Protein AF-X1NAL4-F1 (afdb_monomer_lite)

Sequence (222 aa):
GEKLRENTPELESLLAQVGAAGGMMGFGGGGSHKSSLTVKLVDLSQRERSTREIVDSLRGKLKVGEATVRFGGGDPGEQMLFGGSPIALDIKGYDLTQGKRLAQEVFDSIGKVKGVVEPRMSLEEGQPELQVRIDRDKASSLGLNFSQIAQTIRTANAGTVASWFREGGDEYNILVRLQAEDRESPADLGKIFIASPLGRQISLDSVARIEEGLGPAQIERP

pLDDT: mean 79.81, std 13.56, range [38.88, 94.38]

Radius of gyration: 24.6 Å; chains: 1; bounding box: 53×40×66 Å

InterPro domains:
  IPR001036 Acriflavin resistance protein [PF00873] (5-221)
  IPR001036 Acriflavin resistance protein [PTHR32063] (6-221)
  IPR027463 Multidrug efflux transporter AcrB TolC docking domain, DN/DC subdomains [G3DSA:3.30.2090.10] (130-218)
  IPR027463 Multidrug efflux transporter AcrB TolC docking domain, DN/DC subdomains [SSF82714] (128-214)

Secondary structure (DSSP, 8-state):
-HHHHHH-TTEEEEEEEES----TTS-----TT-EEEEEEEPPGGG-SS-HHHHHHHHTTT--BTTB------S-HHHHHHH-S-SS------S-HHHHHHHHHHHHHHHTTSTT--S---S-PPPEEEEEEEE-HHHHHHTT--HHHHHHHHHHHHT-EEEEEEEETTEEEEEEE---STTSSSHHHHHT-EEE-TTS-EEEGGGTEEEEEEEE-S-----

Foldseek 3Di:
DVLLVVLAVQFPDKDKAAAQDPPPPPPRPGHNHDMDMDTDGPDPVVDDDDPVRSVVSCVPSDDDDPDDDDDDDDDPVCCVVVVDDPDDDDQDDPDVVVSVVVLVVVQVVQVPDPPDDDDDDPFDWFDKDKDKAFQQVQCVVQQHDPVQLVVLLCCAAVWDQPDWDDDPNDIHTDTHYHDCVLHVDLVSQQQRWGQHPVRDTDGSVSGIDIDIDGHGPDDDDD

Organism: NCBI:txid412755

Structure (mmCIF, N/CA/C/O backbone):
data_AF-X1NAL4-F1
#
_entry.id   AF-X1NAL4-F1
#
loop_
_atom_site.group_PDB
_atom_site.id
_atom_site.type_symbol
_atom_site.label_atom_id
_atom_site.label_alt_id
_atom_site.label_comp_id
_atom_site.label_asym_id
_atom_site.label_entity_id
_atom_site.label_seq_id
_atom_site.pdbx_PDB_ins_code
_atom_site.Cartn_x
_atom_site.Cartn_y
_atom_site.Cartn_z
_atom_site.occupancy
_atom_site.B_iso_or_equiv
_atom_site.auth_seq_id
_atom_site.auth_comp_id
_atom_site.auth_asym_id
_atom_site.auth_atom_id
_atom_site.pdbx_PDB_model_num
ATOM 1 N N . GLY A 1 1 ? 20.283 -0.905 -11.104 1.00 60.00 1 GLY A N 1
ATOM 2 C CA . GLY A 1 1 ? 21.306 0.117 -11.399 1.00 60.00 1 GLY A CA 1
ATOM 3 C C . GLY A 1 1 ? 22.467 -0.472 -12.173 1.00 60.00 1 GLY A C 1
ATOM 4 O O . GLY A 1 1 ? 22.702 -0.060 -13.297 1.00 60.00 1 GLY A O 1
ATOM 5 N N . GLU A 1 2 ? 23.148 -1.458 -11.597 1.00 67.19 2 GLU A N 1
ATOM 6 C CA . GLU A 1 2 ? 24.362 -2.083 -12.148 1.00 67.19 2 GLU A CA 1
ATOM 7 C C . GLU A 1 2 ? 24.168 -2.696 -13.547 1.00 67.19 2 GLU A C 1
ATOM 9 O O . GLU A 1 2 ? 24.751 -2.203 -14.507 1.00 67.19 2 GLU A O 1
ATOM 14 N N . LYS A 1 3 ? 23.206 -3.616 -13.717 1.00 74.56 3 LYS A N 1
ATOM 15 C CA . LYS A 1 3 ? 22.874 -4.220 -15.027 1.00 74.56 3 LYS A CA 1
ATOM 16 C C . LYS A 1 3 ? 22.523 -3.215 -16.136 1.00 74.56 3 LYS A C 1
ATOM 18 O O . LYS A 1 3 ? 22.721 -3.503 -17.312 1.00 74.56 3 LYS A O 1
ATOM 23 N N . LEU A 1 4 ? 21.970 -2.051 -15.780 1.00 79.12 4 LEU A N 1
ATOM 24 C CA . LEU A 1 4 ? 21.647 -0.990 -16.745 1.00 79.12 4 LEU A CA 1
ATOM 25 C C . LEU A 1 4 ? 22.917 -0.299 -17.248 1.00 79.12 4 LEU A C 1
ATOM 27 O O . LEU A 1 4 ? 23.041 -0.075 -18.448 1.00 79.12 4 LEU A O 1
ATOM 31 N N . ARG A 1 5 ? 23.856 -0.009 -16.339 1.00 79.81 5 ARG A N 1
ATOM 32 C CA . ARG A 1 5 ? 25.151 0.603 -16.664 1.00 79.81 5 ARG A CA 1
ATOM 33 C C . ARG A 1 5 ? 26.030 -0.341 -17.482 1.00 79.81 5 ARG A C 1
ATOM 35 O O . ARG A 1 5 ? 26.634 0.093 -18.449 1.00 79.81 5 ARG A O 1
ATOM 42 N N . GLU A 1 6 ? 26.028 -1.631 -17.157 1.00 80.38 6 GLU A N 1
ATOM 43 C CA . GLU A 1 6 ? 26.780 -2.650 -17.906 1.00 80.38 6 GLU A CA 1
ATOM 44 C C . GLU A 1 6 ? 26.316 -2.797 -19.361 1.00 80.38 6 GLU A C 1
ATOM 46 O O . GLU A 1 6 ? 27.123 -3.034 -20.253 1.00 80.38 6 GLU A O 1
ATOM 51 N N . ASN A 1 7 ? 25.012 -2.658 -19.618 1.00 80.38 7 ASN A N 1
ATOM 52 C CA . ASN A 1 7 ? 24.439 -2.852 -20.954 1.00 80.38 7 ASN A CA 1
ATOM 53 C C . ASN A 1 7 ? 24.259 -1.540 -21.746 1.00 80.38 7 ASN A C 1
ATOM 55 O O . ASN A 1 7 ? 23.901 -1.587 -22.926 1.00 80.38 7 ASN A O 1
ATOM 59 N N . THR A 1 8 ? 24.519 -0.388 -21.118 1.00 84.69 8 THR A N 1
ATOM 60 C CA . THR A 1 8 ? 24.295 0.949 -21.696 1.00 84.69 8 THR A CA 1
ATOM 61 C C . THR A 1 8 ? 25.495 1.867 -21.426 1.00 84.69 8 THR A C 1
ATOM 63 O O . THR A 1 8 ? 25.439 2.691 -20.512 1.00 84.69 8 THR A O 1
ATOM 66 N N . PRO A 1 9 ? 26.592 1.747 -22.194 1.00 85.00 9 PRO A N 1
ATOM 67 C CA . PRO A 1 9 ? 27.730 2.666 -22.110 1.00 85.00 9 PRO A CA 1
ATOM 68 C C . PRO A 1 9 ? 27.367 4.135 -22.401 1.00 85.00 9 PRO A C 1
ATOM 70 O O . PRO A 1 9 ? 28.050 5.032 -21.926 1.00 85.00 9 PRO A O 1
ATOM 73 N N . GLU A 1 10 ? 26.279 4.396 -23.128 1.00 88.69 10 GLU A N 1
ATOM 74 C CA . GLU A 1 10 ? 25.765 5.732 -23.471 1.00 88.69 10 GLU A CA 1
ATOM 75 C C . GLU A 1 10 ? 24.972 6.397 -22.332 1.00 88.69 10 GLU A C 1
ATOM 77 O O . GLU A 1 10 ? 24.348 7.438 -22.541 1.00 88.69 10 GLU A O 1
ATOM 82 N N . LEU A 1 11 ? 24.922 5.784 -21.148 1.00 88.25 11 LEU A N 1
ATOM 83 C CA . LEU A 1 11 ? 24.179 6.295 -20.000 1.00 88.25 11 LEU A CA 1
ATOM 84 C C . LEU A 1 11 ? 24.889 7.516 -19.399 1.00 88.25 11 LEU A C 1
ATOM 86 O O . LEU A 1 11 ? 25.992 7.406 -18.873 1.00 88.25 11 LEU A O 1
ATOM 90 N N . GLU A 1 12 ? 24.218 8.668 -19.419 1.00 88.75 12 GLU A N 1
ATOM 91 C CA . GLU A 1 12 ? 24.689 9.911 -18.797 1.00 88.75 12 GLU A CA 1
ATOM 92 C C . GLU A 1 12 ? 24.252 9.977 -17.329 1.00 88.75 12 GLU A C 1
ATOM 94 O O . GLU A 1 12 ? 25.058 10.207 -16.427 1.00 88.75 12 GLU A O 1
ATOM 99 N N . SER A 1 13 ? 22.964 9.743 -17.065 1.00 87.19 13 SER A N 1
ATOM 100 C CA . SER A 1 13 ? 22.426 9.760 -15.707 1.00 87.19 13 SER A CA 1
ATOM 101 C C . SER A 1 13 ? 21.248 8.806 -15.532 1.00 87.19 13 SER A C 1
ATOM 103 O O . SER A 1 13 ? 20.585 8.391 -16.485 1.00 87.19 13 SER A O 1
ATOM 105 N N . LEU A 1 14 ? 21.019 8.416 -14.278 1.00 85.62 14 LEU A N 1
ATOM 106 C CA . LEU A 1 14 ? 19.953 7.508 -13.878 1.00 85.62 14 LEU A CA 1
ATOM 107 C C . LEU A 1 14 ? 19.232 8.099 -12.671 1.00 85.62 14 LEU A C 1
ATOM 109 O O . LEU A 1 14 ? 19.849 8.292 -11.624 1.00 85.62 14 LEU A O 1
ATOM 113 N N . LEU A 1 15 ? 17.928 8.316 -12.807 1.00 81.56 15 LEU A N 1
ATOM 114 C CA . LEU A 1 15 ? 17.039 8.651 -11.700 1.00 81.56 15 LEU A CA 1
ATOM 115 C C . LEU A 1 15 ? 16.115 7.463 -11.454 1.00 81.56 15 LEU A C 1
ATOM 117 O O . LEU A 1 15 ? 15.503 6.948 -12.386 1.00 81.56 15 LEU A O 1
ATOM 121 N N . ALA A 1 16 ? 16.037 7.011 -10.207 1.00 80.81 16 ALA A N 1
ATOM 122 C CA . ALA A 1 16 ? 15.150 5.932 -9.799 1.00 80.81 16 ALA A CA 1
ATOM 123 C C . ALA A 1 16 ? 14.185 6.454 -8.740 1.00 80.81 16 ALA A C 1
ATOM 125 O O . ALA A 1 16 ? 14.603 7.061 -7.756 1.00 80.81 16 ALA A O 1
ATOM 126 N N . GLN A 1 17 ? 12.904 6.189 -8.945 1.00 77.06 17 GLN A N 1
ATOM 127 C CA . GLN A 1 17 ? 11.831 6.549 -8.039 1.00 77.06 17 GLN A CA 1
ATOM 128 C C . GLN A 1 17 ? 11.029 5.282 -7.747 1.00 77.06 17 GLN A C 1
ATOM 130 O O . GLN A 1 17 ? 10.543 4.613 -8.657 1.00 77.06 17 GLN A O 1
ATOM 135 N N . VAL A 1 18 ? 10.938 4.926 -6.469 1.00 78.25 18 VAL A N 1
ATOM 136 C CA . VAL A 1 18 ? 10.234 3.732 -5.988 1.00 78.25 18 VAL A CA 1
ATOM 137 C C . VAL A 1 18 ? 8.998 4.186 -5.224 1.00 78.25 18 VAL A C 1
ATOM 139 O O . VAL A 1 18 ? 9.104 5.013 -4.319 1.00 78.25 18 VAL A O 1
ATOM 142 N N . GLY A 1 19 ? 7.839 3.647 -5.592 1.00 68.38 19 GLY A N 1
ATOM 143 C CA . GLY A 1 19 ? 6.545 4.028 -5.042 1.00 68.38 19 GLY A CA 1
ATOM 144 C C . GLY A 1 19 ? 6.028 5.377 -5.550 1.00 68.38 19 GLY A C 1
ATOM 145 O O . GLY A 1 19 ? 6.651 6.064 -6.366 1.00 68.38 19 GLY A O 1
ATOM 146 N N . ALA A 1 20 ? 4.858 5.772 -5.048 1.00 60.34 20 ALA A N 1
ATOM 147 C CA . ALA A 1 20 ? 4.339 7.117 -5.254 1.00 60.34 20 ALA A CA 1
ATOM 148 C C . ALA A 1 20 ? 5.255 8.108 -4.525 1.00 60.34 20 ALA A C 1
ATOM 150 O O . ALA A 1 20 ? 5.213 8.215 -3.299 1.00 60.34 20 ALA A O 1
ATOM 151 N N . ALA A 1 21 ? 6.070 8.862 -5.265 1.00 49.19 21 ALA A N 1
ATOM 152 C CA . ALA A 1 21 ? 6.575 10.098 -4.684 1.00 49.19 21 ALA A CA 1
ATOM 153 C C . ALA A 1 21 ? 5.397 11.066 -4.641 1.00 49.19 21 ALA A C 1
ATOM 155 O O . ALA A 1 21 ? 4.687 11.222 -5.640 1.00 49.19 21 ALA A O 1
ATOM 156 N N . GLY A 1 22 ? 5.195 11.708 -3.492 1.00 46.59 22 GLY A N 1
ATOM 157 C CA . GLY A 1 22 ? 4.314 12.860 -3.370 1.00 46.59 22 GLY A CA 1
ATOM 158 C C . GLY A 1 22 ? 4.844 13.989 -4.248 1.00 46.59 22 GLY A C 1
ATOM 159 O O . GLY A 1 22 ? 5.581 14.852 -3.787 1.00 46.59 22 GLY A O 1
ATOM 160 N N . GLY A 1 23 ? 4.534 13.942 -5.541 1.00 42.19 23 GLY A N 1
ATOM 161 C CA . GLY A 1 23 ? 4.848 15.011 -6.470 1.00 42.19 23 GLY A CA 1
ATOM 162 C C . GLY A 1 23 ? 4.021 16.239 -6.111 1.00 42.19 23 GLY A C 1
ATOM 163 O O . GLY A 1 23 ? 2.821 16.125 -5.865 1.00 42.19 23 GLY A O 1
ATOM 164 N N . MET A 1 24 ? 4.653 17.411 -6.148 1.00 38.88 24 MET A N 1
ATOM 165 C CA . MET A 1 24 ? 4.099 18.727 -5.786 1.00 38.88 24 MET A CA 1
ATOM 166 C C . MET A 1 24 ? 2.842 19.155 -6.583 1.00 38.88 24 MET A C 1
ATOM 168 O O . MET A 1 24 ? 2.324 20.243 -6.374 1.00 38.88 24 MET A O 1
ATOM 172 N N . MET A 1 25 ? 2.338 18.308 -7.488 1.00 41.56 25 MET A N 1
ATOM 173 C CA . MET A 1 25 ? 1.193 18.553 -8.375 1.00 41.56 25 MET A CA 1
ATOM 174 C C . MET A 1 25 ? 0.254 17.336 -8.520 1.00 41.56 25 MET A C 1
ATOM 176 O O . MET A 1 25 ? -0.535 17.286 -9.455 1.00 41.56 25 MET A O 1
ATOM 180 N N . GLY A 1 26 ? 0.338 16.311 -7.661 1.00 44.34 26 GLY A N 1
ATOM 181 C CA . GLY A 1 26 ? -0.619 15.186 -7.687 1.00 44.34 26 GLY A CA 1
ATOM 182 C C . GLY A 1 26 ? -0.537 14.246 -8.905 1.00 44.34 26 GLY A C 1
ATOM 183 O O . GLY A 1 26 ? -1.259 13.257 -8.953 1.00 44.34 26 GLY A O 1
ATOM 184 N N . PHE A 1 27 ? 0.384 14.477 -9.848 1.00 45.12 27 PHE A N 1
ATOM 185 C CA . PHE A 1 27 ? 0.630 13.618 -11.022 1.00 45.12 27 PHE A CA 1
ATOM 186 C C . PHE A 1 27 ? 1.386 12.308 -10.706 1.00 45.12 27 PHE A C 1
ATOM 188 O O . PHE A 1 27 ? 1.819 11.593 -11.606 1.00 45.12 27 PHE A O 1
ATOM 195 N N . GLY A 1 28 ? 1.544 11.960 -9.427 1.00 45.81 28 GLY A N 1
ATOM 196 C CA . GLY A 1 28 ? 2.164 10.713 -8.974 1.00 45.81 28 GLY A CA 1
ATOM 197 C C . GLY A 1 28 ? 1.175 9.549 -8.967 1.00 45.81 28 GLY A C 1
ATOM 198 O O . GLY A 1 28 ? 0.865 9.013 -7.908 1.00 45.81 28 GLY A O 1
ATOM 199 N N . GLY A 1 29 ? 0.660 9.161 -10.134 1.00 47.62 29 GLY A N 1
ATOM 200 C CA . GLY A 1 29 ? -0.173 7.967 -10.297 1.00 47.62 29 GLY A CA 1
ATOM 201 C C . GLY A 1 29 ? 0.663 6.688 -10.225 1.00 47.62 29 GLY A C 1
ATOM 202 O O . GLY A 1 29 ? 0.908 6.043 -11.241 1.00 47.62 29 GLY A O 1
ATOM 203 N N . GLY A 1 30 ? 1.142 6.324 -9.037 1.00 58.06 30 GLY A N 1
ATOM 204 C CA . GLY A 1 30 ? 1.914 5.101 -8.822 1.00 58.06 30 GLY A CA 1
ATOM 205 C C . GLY A 1 30 ? 1.563 4.448 -7.493 1.00 58.06 30 GLY A C 1
ATOM 206 O O . GLY A 1 30 ? 1.585 5.103 -6.461 1.00 58.06 30 GLY A O 1
ATOM 207 N N . GLY A 1 31 ? 1.240 3.153 -7.495 1.00 61.25 31 GLY A N 1
ATOM 208 C CA . GLY A 1 31 ? 1.157 2.380 -6.252 1.00 61.25 31 GLY A CA 1
ATOM 209 C C . GLY A 1 31 ? 2.545 2.177 -5.633 1.00 61.25 31 GLY A C 1
ATOM 210 O O . GLY A 1 31 ? 3.556 2.295 -6.325 1.00 61.25 31 GLY A O 1
ATOM 211 N N . SER A 1 32 ? 2.613 1.800 -4.354 1.00 68.19 32 SER A N 1
ATOM 212 C CA . SER A 1 32 ? 3.862 1.399 -3.668 1.00 68.19 32 SER A CA 1
ATOM 213 C C . SER A 1 32 ? 4.612 0.261 -4.376 1.00 68.19 32 SER A C 1
ATOM 215 O O . SER A 1 32 ? 5.816 0.108 -4.205 1.00 68.19 32 SER A O 1
ATOM 217 N N . HIS A 1 33 ? 3.902 -0.505 -5.202 1.00 72.38 33 HIS A N 1
ATOM 218 C CA . HIS A 1 33 ? 4.389 -1.640 -5.991 1.00 72.38 33 HIS A CA 1
ATOM 219 C C . HIS A 1 33 ? 4.982 -1.235 -7.353 1.00 72.38 33 HIS A C 1
ATOM 221 O O . HIS A 1 33 ? 5.410 -2.099 -8.117 1.00 72.38 33 HIS A O 1
ATOM 227 N N . LYS A 1 34 ? 4.964 0.058 -7.704 1.00 75.06 34 LYS A N 1
ATOM 228 C CA . LYS A 1 34 ? 5.479 0.578 -8.977 1.00 75.06 34 LYS A CA 1
ATOM 229 C C . LYS A 1 34 ? 6.749 1.384 -8.744 1.00 75.06 34 LYS A C 1
ATOM 231 O O . LYS A 1 34 ? 6.850 2.138 -7.781 1.00 75.06 34 LYS A O 1
ATOM 236 N N . SER A 1 35 ? 7.680 1.270 -9.682 1.00 75.94 35 SER A N 1
ATOM 237 C CA . SER A 1 35 ? 8.910 2.058 -9.706 1.00 75.94 35 SER A CA 1
ATOM 238 C C . SER A 1 35 ? 9.125 2.614 -11.105 1.00 75.94 35 SER A C 1
ATOM 240 O O . SER A 1 35 ? 8.931 1.897 -12.089 1.00 75.94 35 SER A O 1
ATOM 242 N N . SER A 1 36 ? 9.545 3.870 -11.201 1.00 78.19 36 SER A N 1
ATOM 243 C CA . SER A 1 36 ? 9.964 4.506 -12.448 1.00 78.19 36 SER A CA 1
ATOM 244 C C . SER A 1 36 ? 11.479 4.697 -12.449 1.00 78.19 36 SER A C 1
ATOM 246 O O . SER A 1 36 ? 12.092 5.081 -11.451 1.00 78.19 36 SER A O 1
ATOM 248 N N . LEU A 1 37 ? 12.107 4.382 -13.581 1.00 79.38 37 LEU A N 1
ATOM 249 C CA . LEU A 1 37 ? 13.517 4.659 -13.818 1.00 79.38 37 LEU A CA 1
ATOM 250 C C . LEU A 1 37 ? 13.622 5.558 -15.045 1.00 79.38 37 LEU A C 1
ATOM 252 O O . LEU A 1 37 ? 13.254 5.147 -16.144 1.00 79.38 37 LEU A O 1
ATOM 256 N N . THR A 1 38 ? 14.156 6.758 -14.858 1.00 82.06 38 THR A N 1
ATOM 257 C CA . THR A 1 38 ? 14.468 7.680 -15.948 1.00 82.06 38 THR A CA 1
ATOM 258 C C . THR A 1 38 ? 15.939 7.528 -16.298 1.00 82.06 38 THR A C 1
ATOM 260 O O . THR A 1 38 ? 16.818 7.777 -15.469 1.00 82.06 38 THR A O 1
ATOM 263 N N . VAL A 1 39 ? 16.207 7.099 -17.530 1.00 83.88 39 VAL A N 1
ATOM 264 C CA . VAL A 1 39 ? 17.559 6.933 -18.070 1.00 83.88 39 VAL A CA 1
ATOM 265 C C . VAL A 1 39 ? 17.830 8.080 -19.032 1.00 83.88 39 VAL A C 1
ATOM 267 O O . VAL A 1 39 ? 17.182 8.174 -20.074 1.00 83.88 39 VAL A O 1
ATOM 270 N N . LYS A 1 40 ? 18.793 8.940 -18.697 1.00 85.44 40 LYS A N 1
ATOM 271 C CA . LYS A 1 40 ? 19.295 9.959 -19.617 1.00 85.44 40 LYS A CA 1
ATOM 272 C C . LYS A 1 40 ? 20.474 9.378 -20.387 1.00 85.44 40 LYS A C 1
ATOM 274 O O . LYS A 1 40 ? 21.407 8.844 -19.787 1.00 85.44 40 LYS A O 1
ATOM 279 N N . LEU A 1 41 ? 20.405 9.465 -21.708 1.00 88.31 41 LEU A N 1
ATOM 280 C CA . LEU A 1 41 ? 21.470 9.043 -22.611 1.00 88.31 41 LEU A CA 1
ATOM 281 C C . LEU A 1 41 ? 22.247 10.277 -23.064 1.00 88.31 41 LEU A C 1
ATOM 283 O O . LEU A 1 41 ? 21.662 11.357 -23.149 1.00 88.31 41 LEU A O 1
ATOM 287 N N . VAL A 1 42 ? 23.528 10.099 -23.388 1.00 90.94 42 VAL A N 1
ATOM 288 C CA . VAL A 1 42 ? 24.315 11.147 -24.050 1.00 90.94 42 VAL A CA 1
ATOM 289 C C . VAL A 1 42 ? 23.649 11.575 -25.363 1.00 90.94 42 VAL A C 1
ATOM 291 O O . VAL A 1 42 ? 22.884 10.811 -25.971 1.00 90.94 42 VAL A O 1
ATOM 294 N N . ASP A 1 43 ? 23.949 12.796 -25.808 1.00 87.38 43 ASP A N 1
ATOM 295 C CA . ASP A 1 43 ? 23.401 13.346 -27.047 1.00 87.38 43 ASP A CA 1
ATOM 296 C C . ASP A 1 43 ? 23.589 12.395 -28.230 1.00 87.38 43 ASP A C 1
ATOM 298 O O . ASP A 1 43 ? 24.590 11.687 -28.335 1.00 87.38 43 ASP A O 1
ATOM 302 N N . LEU A 1 44 ? 22.630 12.397 -29.163 1.00 84.38 44 LEU A N 1
ATOM 303 C CA . LEU A 1 44 ? 22.670 11.529 -30.346 1.00 84.38 44 LEU A CA 1
ATOM 304 C C . LEU A 1 44 ? 23.939 11.734 -31.193 1.00 84.38 44 LEU A C 1
ATOM 306 O O . LEU A 1 44 ? 24.379 10.801 -31.846 1.00 84.38 44 LEU A O 1
ATOM 310 N N . SER A 1 45 ? 24.556 12.917 -31.147 1.00 88.56 45 SER A N 1
ATOM 311 C CA . SER A 1 45 ? 25.835 13.198 -31.814 1.00 88.56 45 SER A CA 1
ATOM 312 C C . SER A 1 45 ? 27.048 12.529 -31.154 1.00 88.56 45 SER A C 1
ATOM 314 O O . SER A 1 45 ? 28.096 12.433 -31.783 1.00 88.56 45 SER A O 1
ATOM 316 N N . GLN A 1 46 ? 26.917 12.079 -29.903 1.00 88.94 46 GLN A N 1
ATOM 317 C CA . GLN A 1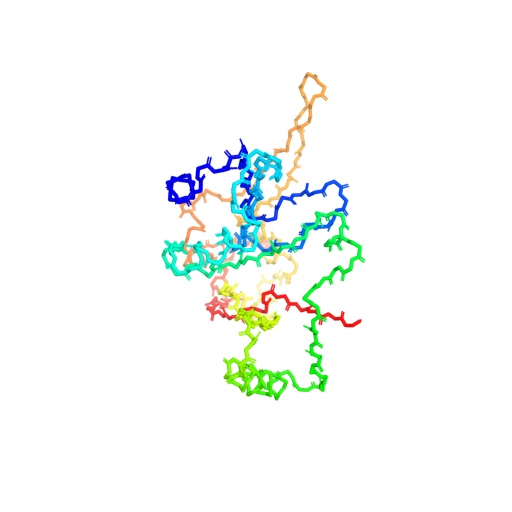 46 ? 27.972 11.461 -29.090 1.00 88.94 46 GLN A CA 1
ATOM 318 C C . GLN A 1 46 ? 27.792 9.940 -28.950 1.00 88.94 46 GLN A C 1
ATOM 320 O O . GLN A 1 46 ? 28.474 9.305 -28.146 1.00 88.94 46 GLN A O 1
ATOM 325 N N . ARG A 1 47 ? 26.861 9.339 -29.702 1.00 88.31 47 ARG A N 1
ATOM 326 C CA . ARG A 1 47 ? 26.595 7.896 -29.684 1.00 88.31 47 ARG A CA 1
ATOM 327 C C . ARG A 1 47 ? 26.275 7.365 -31.072 1.00 88.31 47 ARG A C 1
ATOM 329 O O . ARG A 1 47 ? 25.680 8.054 -31.890 1.00 88.31 47 ARG A O 1
ATOM 336 N N . GLU A 1 48 ? 26.618 6.104 -31.303 1.00 87.94 48 GLU A N 1
ATOM 337 C CA . GLU A 1 48 ? 26.330 5.423 -32.571 1.00 87.94 48 GLU A CA 1
ATOM 338 C C . GLU A 1 48 ? 24.928 4.803 -32.591 1.00 87.94 48 GLU A C 1
ATOM 340 O O . GLU A 1 48 ? 24.282 4.744 -33.633 1.00 87.94 48 GLU A O 1
ATOM 345 N N . ARG A 1 49 ? 24.437 4.358 -31.428 1.00 87.94 49 ARG A N 1
ATOM 346 C CA . ARG A 1 49 ? 23.137 3.694 -31.299 1.00 87.94 49 ARG A CA 1
ATOM 347 C C . ARG A 1 49 ? 22.022 4.701 -31.046 1.00 87.94 49 ARG A C 1
ATOM 349 O O . ARG A 1 49 ? 22.103 5.545 -30.150 1.00 87.94 49 ARG A O 1
ATOM 356 N N . SER A 1 50 ? 20.927 4.552 -31.779 1.00 85.81 50 SER A N 1
ATOM 357 C CA . SER A 1 50 ? 19.687 5.277 -31.524 1.00 85.81 50 SER A CA 1
ATOM 358 C C . SER A 1 50 ? 19.059 4.865 -30.187 1.00 85.81 50 SER A C 1
ATOM 360 O O . SER A 1 50 ? 19.289 3.773 -29.660 1.00 85.81 50 SER A O 1
ATOM 362 N N . THR A 1 51 ? 18.184 5.717 -29.641 1.00 82.88 51 THR A N 1
ATOM 363 C CA . THR A 1 51 ? 17.408 5.382 -28.431 1.00 82.88 51 THR A CA 1
ATOM 364 C C . THR A 1 51 ? 16.630 4.078 -28.604 1.00 82.88 51 THR A C 1
ATOM 366 O O . THR A 1 51 ? 16.550 3.284 -27.672 1.00 82.88 51 THR A O 1
ATOM 369 N N . ARG A 1 52 ? 16.092 3.832 -29.805 1.00 81.06 52 ARG A N 1
ATOM 370 C CA . ARG A 1 52 ? 15.323 2.623 -30.107 1.00 81.06 52 ARG A CA 1
ATOM 371 C C . ARG A 1 52 ? 16.189 1.368 -30.047 1.00 81.06 52 ARG A C 1
ATOM 373 O O . ARG A 1 52 ? 15.797 0.415 -29.388 1.00 81.06 52 ARG A O 1
ATOM 380 N N . GLU A 1 53 ? 17.370 1.387 -30.661 1.00 84.12 53 GLU A N 1
ATOM 381 C CA . GLU A 1 53 ? 18.302 0.250 -30.638 1.00 84.12 53 GLU A CA 1
ATOM 382 C C . GLU A 1 53 ? 18.797 -0.057 -29.224 1.00 84.12 53 GLU A C 1
ATOM 384 O O . GLU A 1 53 ? 18.913 -1.221 -28.844 1.00 84.12 53 GLU A O 1
ATOM 389 N N . ILE A 1 54 ? 19.042 0.978 -28.416 1.00 85.62 54 ILE A N 1
ATOM 390 C CA . ILE A 1 54 ? 19.423 0.808 -27.011 1.00 85.62 54 ILE A CA 1
ATOM 391 C C . ILE A 1 54 ? 18.277 0.159 -26.229 1.00 85.62 54 ILE A C 1
ATOM 393 O O . ILE A 1 54 ? 18.503 -0.855 -25.569 1.00 85.62 54 ILE A O 1
ATOM 397 N N . VAL A 1 55 ? 17.047 0.671 -26.351 1.00 82.75 55 VAL A N 1
ATOM 398 C CA . VAL A 1 55 ? 15.856 0.085 -25.709 1.00 82.75 55 VAL A CA 1
ATOM 399 C C . VAL A 1 55 ? 15.654 -1.368 -26.143 1.00 82.75 55 VAL A C 1
ATOM 401 O O . VAL A 1 55 ? 15.507 -2.244 -25.291 1.00 82.75 55 VAL A O 1
ATOM 404 N N . ASP A 1 56 ? 15.717 -1.648 -27.445 1.00 82.81 56 ASP A N 1
ATOM 405 C CA . ASP A 1 56 ? 15.579 -2.999 -27.993 1.00 82.81 56 ASP A CA 1
ATOM 406 C C . ASP A 1 56 ? 16.680 -3.936 -27.461 1.00 82.81 56 ASP A C 1
ATOM 408 O O . ASP A 1 56 ? 16.399 -5.092 -27.149 1.00 82.81 56 ASP A O 1
ATOM 412 N N . SER A 1 57 ? 17.907 -3.439 -27.261 1.00 83.50 57 SER A N 1
ATOM 413 C CA . SER A 1 57 ? 19.013 -4.223 -26.690 1.00 83.50 57 SER A CA 1
ATOM 414 C C . SER A 1 57 ? 18.864 -4.530 -25.195 1.00 83.50 57 SER A C 1
ATOM 416 O O . SER A 1 57 ? 19.466 -5.492 -24.705 1.00 83.50 57 SER A O 1
ATOM 418 N N . LEU A 1 58 ? 18.086 -3.720 -24.469 1.00 83.38 58 LEU A N 1
ATOM 419 C CA . LEU A 1 58 ? 17.812 -3.883 -23.040 1.00 83.38 58 LEU A CA 1
ATOM 420 C C . LEU A 1 58 ? 16.622 -4.811 -22.776 1.00 83.38 58 LEU A C 1
ATOM 422 O O . LEU A 1 58 ? 16.548 -5.422 -21.699 1.00 83.38 58 LEU A O 1
ATOM 426 N N . ARG A 1 59 ? 15.715 -4.963 -23.750 1.00 79.50 59 ARG A N 1
ATOM 427 C CA . ARG A 1 59 ? 14.596 -5.909 -23.663 1.00 79.50 59 ARG A CA 1
ATOM 428 C C . ARG A 1 59 ? 15.114 -7.324 -23.411 1.00 79.50 59 ARG A C 1
ATOM 430 O O . ARG A 1 59 ? 16.042 -7.805 -24.051 1.00 79.50 59 ARG A O 1
ATOM 437 N N . GLY A 1 60 ? 14.531 -7.994 -22.420 1.00 75.12 60 GLY A N 1
ATOM 438 C CA . GLY A 1 60 ? 14.902 -9.356 -22.022 1.00 75.12 60 GLY A CA 1
ATOM 439 C C . GLY A 1 60 ? 16.192 -9.486 -21.197 1.00 75.12 60 GLY A C 1
ATOM 440 O O . GLY A 1 60 ? 16.357 -10.506 -20.527 1.00 75.12 60 GLY A O 1
ATOM 441 N N . LYS A 1 61 ? 17.068 -8.467 -21.172 1.00 79.81 61 LYS A N 1
ATOM 442 C CA . LYS A 1 61 ? 18.289 -8.450 -20.340 1.00 79.81 61 LYS A CA 1
ATOM 443 C C . LYS A 1 61 ? 18.044 -7.903 -18.935 1.00 79.81 61 LYS A C 1
ATOM 445 O O . LYS A 1 61 ? 18.690 -8.321 -17.973 1.00 79.81 61 LYS A O 1
ATOM 450 N N . LEU A 1 62 ? 17.079 -6.998 -18.797 1.00 76.25 62 LEU A N 1
ATOM 451 C CA . LEU A 1 62 ? 16.658 -6.458 -17.507 1.00 76.25 62 LEU A CA 1
ATOM 452 C C . LEU A 1 62 ? 15.588 -7.358 -16.880 1.00 76.25 62 LEU A C 1
ATOM 454 O O . LEU A 1 62 ? 14.398 -7.079 -16.957 1.00 76.25 62 LEU A O 1
ATOM 458 N N . LYS A 1 63 ? 16.024 -8.458 -16.260 1.00 71.19 63 LYS A N 1
ATOM 459 C CA . LYS A 1 63 ? 15.181 -9.262 -15.362 1.00 71.19 63 LYS A CA 1
ATOM 460 C C . LYS A 1 63 ? 15.471 -8.885 -13.912 1.00 71.19 63 LYS A C 1
ATOM 462 O O . LYS A 1 63 ? 16.623 -8.983 -13.470 1.00 71.19 63 LYS A O 1
ATOM 467 N N . VAL A 1 64 ? 14.434 -8.460 -13.191 1.00 74.19 64 VAL A N 1
ATOM 468 C CA . VAL A 1 64 ? 14.496 -8.062 -11.778 1.00 74.19 64 VAL A CA 1
ATOM 469 C C . VAL A 1 64 ? 13.478 -8.895 -11.000 1.00 74.19 64 VAL A C 1
ATOM 471 O O . VAL A 1 64 ? 12.347 -8.469 -10.807 1.00 74.19 64 VAL A O 1
ATOM 474 N N . GLY A 1 65 ? 13.864 -10.109 -10.596 1.00 77.75 65 GLY A N 1
ATOM 475 C CA . GLY A 1 65 ? 12.945 -11.045 -9.936 1.00 77.75 65 GLY A CA 1
ATOM 476 C C . GLY A 1 65 ? 11.676 -11.274 -10.766 1.00 77.75 65 GLY A C 1
ATOM 477 O O . GLY A 1 65 ? 11.766 -11.542 -11.964 1.00 77.75 65 GLY A O 1
ATOM 478 N N . GLU A 1 66 ? 10.518 -11.110 -10.129 1.00 74.62 66 GLU A N 1
ATOM 479 C CA . GLU A 1 66 ? 9.186 -11.198 -10.748 1.00 74.62 66 GLU A CA 1
ATOM 480 C C . GLU A 1 66 ? 8.694 -9.860 -11.334 1.00 74.62 66 GLU A C 1
ATOM 482 O O . GLU A 1 66 ? 7.607 -9.781 -11.906 1.00 74.62 66 GLU A O 1
ATOM 487 N N . ALA A 1 67 ? 9.481 -8.784 -11.219 1.00 74.56 67 ALA A N 1
ATOM 488 C CA . ALA A 1 67 ? 9.071 -7.473 -11.699 1.00 74.56 67 ALA A CA 1
ATOM 489 C C . ALA A 1 67 ? 9.019 -7.431 -13.232 1.00 74.56 67 ALA A C 1
ATOM 491 O O . ALA A 1 67 ? 9.976 -7.778 -13.933 1.00 74.56 67 ALA A O 1
ATOM 492 N N . THR A 1 68 ? 7.905 -6.923 -13.758 1.00 75.00 68 THR A N 1
ATOM 493 C CA . THR A 1 68 ? 7.762 -6.640 -15.188 1.00 75.00 68 THR A CA 1
ATOM 494 C C . THR A 1 68 ? 8.439 -5.311 -15.510 1.00 75.00 68 THR A C 1
ATOM 496 O O . THR A 1 68 ? 7.963 -4.251 -15.105 1.00 75.00 68 THR A O 1
ATOM 499 N N . VAL A 1 69 ? 9.541 -5.357 -16.258 1.00 77.81 69 VAL A N 1
ATOM 500 C CA . VAL A 1 69 ? 10.217 -4.158 -16.773 1.00 77.81 69 VAL A CA 1
ATOM 501 C C . VAL A 1 69 ? 9.564 -3.747 -18.088 1.00 77.81 69 VAL A C 1
ATOM 503 O O . VAL A 1 69 ? 9.364 -4.587 -18.963 1.00 77.81 69 VAL A O 1
ATOM 506 N N . ARG A 1 70 ? 9.229 -2.462 -18.216 1.00 76.00 70 ARG A N 1
ATOM 507 C CA . ARG A 1 70 ? 8.614 -1.878 -19.414 1.00 76.00 70 ARG A CA 1
ATOM 508 C C . ARG A 1 70 ? 9.411 -0.665 -19.857 1.00 76.00 70 ARG A C 1
ATOM 510 O O . ARG A 1 70 ? 9.926 0.068 -19.010 1.00 76.00 70 ARG A O 1
ATOM 517 N N . PHE A 1 71 ? 9.485 -0.438 -21.162 1.00 77.25 71 PHE A N 1
ATOM 518 C CA . PHE A 1 71 ? 10.242 0.678 -21.721 1.00 77.25 71 PHE A CA 1
ATOM 519 C C . PHE A 1 71 ? 9.298 1.703 -22.349 1.00 77.25 71 PHE A C 1
ATOM 521 O O . PHE A 1 71 ? 8.662 1.440 -23.367 1.00 77.25 71 PHE A O 1
ATOM 528 N N . GLY A 1 72 ? 9.237 2.896 -21.756 1.00 68.88 72 GLY A N 1
ATOM 529 C CA . GLY A 1 72 ? 8.623 4.070 -22.373 1.00 68.88 72 GLY A CA 1
ATOM 530 C C . GLY A 1 72 ? 9.672 4.867 -23.145 1.00 68.88 72 GLY A C 1
ATOM 531 O O . GLY A 1 72 ? 10.731 5.172 -22.602 1.00 68.88 72 GLY A O 1
ATOM 532 N N . GLY A 1 73 ? 9.395 5.187 -24.408 1.00 60.75 73 GLY A N 1
ATOM 533 C CA . GLY A 1 73 ? 10.177 6.144 -25.196 1.00 60.75 73 GLY A CA 1
ATOM 534 C C . GLY A 1 73 ? 9.425 7.467 -25.342 1.00 60.75 73 GLY A C 1
ATOM 535 O O . GLY A 1 73 ? 8.199 7.483 -25.247 1.00 60.75 73 GLY A O 1
ATOM 536 N N . GLY A 1 74 ? 10.148 8.562 -25.571 1.00 59.38 74 GLY A N 1
ATOM 537 C CA . GLY A 1 74 ? 9.576 9.895 -25.798 1.00 59.38 74 GLY A CA 1
ATOM 538 C C . GLY A 1 74 ? 10.090 10.935 -24.809 1.00 59.38 74 GLY A C 1
ATOM 539 O O . GLY A 1 74 ? 10.644 10.588 -23.764 1.00 59.38 74 GLY A O 1
ATOM 540 N N . ASP A 1 75 ? 9.934 12.206 -25.165 1.00 57.97 75 ASP A N 1
ATOM 541 C CA . ASP A 1 75 ? 10.243 13.310 -24.262 1.00 57.97 75 ASP A CA 1
ATOM 542 C C . ASP A 1 75 ? 9.304 13.245 -23.036 1.00 57.97 75 ASP A C 1
ATOM 544 O O . ASP A 1 75 ? 8.103 12.994 -23.201 1.00 57.97 75 ASP A O 1
ATOM 548 N N . PRO A 1 76 ? 9.800 13.451 -21.800 1.00 56.19 76 PRO A N 1
ATOM 549 C CA . PRO A 1 76 ? 8.949 13.508 -20.613 1.00 56.19 76 PRO A CA 1
ATOM 550 C C . PRO A 1 76 ? 7.790 14.506 -20.756 1.00 56.19 76 PRO A C 1
ATOM 552 O O . PRO A 1 76 ? 6.708 14.256 -20.234 1.00 56.19 76 PRO A O 1
ATOM 555 N N . GLY A 1 77 ? 7.974 15.600 -21.502 1.00 57.66 77 GLY A N 1
ATOM 556 C CA . GLY A 1 77 ? 6.924 16.556 -21.844 1.00 57.66 77 GLY A CA 1
ATOM 557 C C . GLY A 1 77 ? 5.838 15.965 -22.746 1.00 57.66 77 GLY A C 1
ATOM 558 O O . GLY A 1 77 ? 4.657 16.162 -22.475 1.00 57.66 77 GLY A O 1
ATOM 559 N N . GLU A 1 78 ? 6.195 15.173 -23.761 1.00 52.69 78 GLU A N 1
ATOM 560 C CA . GLU A 1 78 ? 5.219 14.500 -24.635 1.00 52.69 78 GLU A CA 1
ATOM 561 C C . GLU A 1 78 ? 4.416 13.426 -23.891 1.00 52.69 78 GLU A C 1
ATOM 563 O O . GLU A 1 78 ? 3.203 13.328 -24.074 1.00 52.69 78 GLU A O 1
ATOM 568 N N . GLN A 1 79 ? 5.055 12.657 -23.001 1.00 55.22 79 GLN A N 1
ATOM 569 C CA . GLN A 1 79 ? 4.344 11.693 -22.151 1.00 55.22 79 GLN A CA 1
ATOM 570 C C . GLN A 1 79 ? 3.374 12.377 -21.178 1.00 55.22 79 GLN A C 1
ATOM 572 O O . GLN A 1 79 ? 2.304 11.834 -20.908 1.00 55.22 79 GLN A O 1
ATOM 577 N N . MET A 1 80 ? 3.713 13.572 -20.688 1.00 51.41 80 MET A N 1
ATOM 578 C CA . MET A 1 80 ? 2.846 14.366 -19.809 1.00 51.41 80 MET A CA 1
ATOM 579 C C . MET A 1 80 ? 1.676 15.024 -20.559 1.00 51.41 80 MET A C 1
ATOM 581 O O . MET A 1 80 ? 0.605 15.185 -19.979 1.00 51.41 80 MET A O 1
ATOM 585 N N . LEU A 1 81 ? 1.855 15.389 -21.834 1.00 47.31 81 LEU A N 1
ATOM 586 C CA . LEU A 1 81 ? 0.820 16.011 -22.673 1.00 47.31 81 LEU A CA 1
ATOM 587 C C . LEU A 1 81 ? -0.147 15.002 -23.305 1.00 47.31 81 LEU A C 1
ATOM 589 O O . LEU A 1 81 ? -1.344 15.271 -23.377 1.00 47.31 81 LEU A O 1
ATOM 593 N N . PHE A 1 82 ? 0.359 13.857 -23.768 1.00 47.62 82 PHE A N 1
ATOM 594 C CA . PHE A 1 82 ? -0.433 12.863 -24.504 1.00 47.62 82 PHE A CA 1
ATOM 595 C C . PHE A 1 82 ? -0.749 11.603 -23.702 1.00 47.62 82 PHE A C 1
ATOM 597 O O . PHE A 1 82 ? -1.466 10.742 -24.204 1.00 47.62 82 PHE A O 1
ATOM 604 N N . GLY A 1 83 ? -0.251 11.515 -22.463 1.00 47.41 83 GLY A N 1
ATOM 605 C CA . GLY A 1 83 ? -0.784 10.666 -21.402 1.00 47.41 83 GLY A CA 1
ATOM 606 C C . GLY A 1 83 ? -1.247 9.286 -21.854 1.00 47.41 83 GLY A C 1
ATOM 607 O O . GLY A 1 83 ? -2.413 8.950 -21.677 1.00 47.41 83 GLY A O 1
ATOM 608 N N . GLY A 1 84 ? -0.373 8.468 -22.441 1.00 57.44 84 GLY A N 1
ATOM 609 C CA . GLY A 1 84 ? -0.760 7.094 -22.737 1.00 57.44 84 GLY A CA 1
ATOM 610 C C . GLY A 1 84 ? 0.058 6.368 -23.788 1.00 57.44 84 GLY A C 1
ATOM 611 O O . GLY A 1 84 ? 0.891 6.923 -24.499 1.00 57.44 84 GLY A O 1
ATOM 612 N N . SER A 1 85 ? -0.212 5.066 -23.861 1.00 60.22 85 SER A N 1
ATOM 613 C CA . SER A 1 85 ? 0.199 4.220 -24.977 1.00 60.22 85 SER A CA 1
ATOM 614 C C . SER A 1 85 ? -0.409 4.776 -26.275 1.00 60.22 85 SER A C 1
ATOM 616 O O . SER A 1 85 ? -1.574 5.166 -26.246 1.00 60.22 85 SER A O 1
ATOM 618 N N . PRO A 1 86 ? 0.307 4.753 -27.417 1.00 60.94 86 PRO A N 1
ATOM 619 C CA . PRO A 1 86 ? -0.203 5.270 -28.696 1.00 60.94 86 PRO A CA 1
ATOM 620 C C . PRO A 1 86 ? -1.533 4.650 -29.152 1.00 60.94 86 PRO A C 1
ATOM 622 O O . PRO A 1 86 ? -2.230 5.211 -29.990 1.00 60.94 86 PRO A O 1
ATOM 625 N N . ILE A 1 87 ? -1.864 3.470 -28.619 1.00 69.69 87 ILE A N 1
ATOM 626 C CA . ILE A 1 87 ? -3.124 2.763 -28.824 1.00 69.69 87 ILE A CA 1
ATOM 627 C C . ILE A 1 87 ? -3.669 2.390 -27.441 1.00 69.69 87 ILE A C 1
ATOM 629 O O . ILE A 1 87 ? -2.964 1.760 -26.648 1.00 69.69 87 ILE A O 1
ATOM 633 N N . ALA A 1 88 ? -4.922 2.759 -27.174 1.00 73.38 88 ALA A N 1
ATOM 634 C CA . ALA A 1 88 ? -5.673 2.392 -25.978 1.00 73.38 88 ALA A CA 1
ATOM 635 C C . ALA A 1 88 ? -7.003 1.741 -26.384 1.00 73.38 88 ALA A C 1
ATOM 637 O O . ALA A 1 88 ? -7.610 2.130 -27.382 1.00 73.38 88 ALA A O 1
ATOM 638 N N . LEU A 1 89 ? -7.432 0.731 -25.627 1.00 75.31 89 LEU A N 1
ATOM 639 C CA . LEU A 1 89 ? -8.689 0.019 -25.841 1.00 75.31 89 LEU A CA 1
ATOM 640 C C . LEU A 1 89 ? -9.482 0.015 -24.538 1.00 75.31 89 LEU A C 1
ATOM 642 O O . LEU A 1 89 ? -9.018 -0.537 -23.541 1.00 75.31 89 LEU A O 1
ATOM 646 N N . ASP A 1 90 ? -10.684 0.585 -24.580 1.00 79.88 90 ASP A N 1
ATOM 647 C CA . ASP A 1 90 ? -11.567 0.676 -23.420 1.00 79.88 90 ASP A CA 1
ATOM 648 C C . ASP A 1 90 ? -12.675 -0.372 -23.499 1.00 79.88 90 ASP A C 1
ATOM 650 O O . ASP A 1 90 ? -13.449 -0.415 -24.459 1.00 79.88 90 ASP A O 1
ATOM 654 N N . ILE A 1 91 ? -12.798 -1.188 -22.453 1.00 77.81 91 ILE A N 1
ATOM 655 C CA . ILE A 1 91 ? -13.875 -2.171 -22.317 1.00 77.81 91 ILE A CA 1
ATOM 656 C C . ILE A 1 91 ? -14.874 -1.637 -21.299 1.00 77.81 91 ILE A C 1
ATOM 658 O O . ILE A 1 91 ? -14.575 -1.522 -20.113 1.00 77.81 91 ILE A O 1
ATOM 662 N N . LYS A 1 92 ? -16.074 -1.297 -21.776 1.00 77.00 92 LYS A N 1
ATOM 663 C CA . LYS A 1 92 ? -17.143 -0.709 -20.962 1.00 77.00 92 LYS A CA 1
ATOM 664 C C . LYS A 1 92 ? -18.234 -1.741 -20.700 1.00 77.00 92 LYS A C 1
ATOM 666 O O . LYS A 1 92 ? -18.720 -2.384 -21.626 1.00 77.00 92 LYS A O 1
ATOM 671 N N . GLY A 1 93 ? -18.646 -1.865 -19.444 1.00 76.00 93 GLY A N 1
ATOM 672 C CA . GLY A 1 93 ? -19.728 -2.753 -19.033 1.00 76.00 93 GLY A CA 1
ATOM 673 C C . GLY A 1 93 ? -20.144 -2.502 -17.588 1.00 76.00 93 GLY A C 1
ATOM 674 O O . GLY A 1 93 ? -19.373 -1.960 -16.800 1.00 76.00 93 GLY A O 1
ATOM 675 N N . TYR A 1 94 ? -21.372 -2.888 -17.246 1.00 76.94 94 TYR A N 1
ATOM 676 C CA . TYR A 1 94 ? -21.907 -2.756 -15.884 1.00 76.94 94 TYR A CA 1
ATOM 677 C C . TYR A 1 94 ? -21.429 -3.872 -14.940 1.00 76.94 94 TYR A C 1
ATOM 679 O O . TYR A 1 94 ? -21.456 -3.701 -13.725 1.00 76.94 94 TYR A O 1
ATOM 687 N N . ASP A 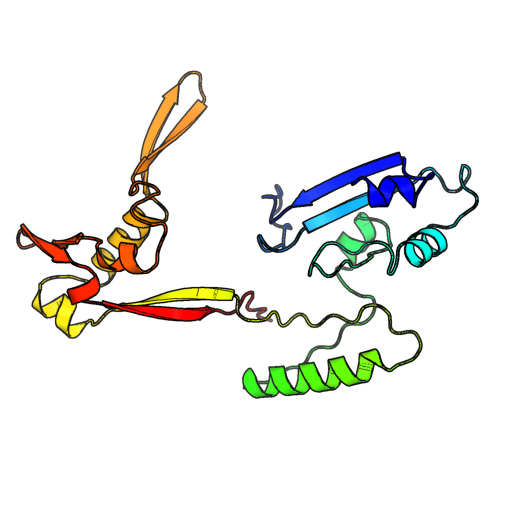1 95 ? -20.987 -5.005 -15.493 1.00 79.75 95 ASP A N 1
ATOM 688 C CA . ASP A 1 95 ? -20.472 -6.155 -14.748 1.00 79.75 95 ASP A CA 1
ATOM 689 C C . ASP A 1 95 ? -18.943 -6.214 -14.861 1.00 79.75 95 ASP A C 1
ATOM 691 O O . ASP A 1 95 ? -18.387 -6.518 -15.920 1.00 79.75 95 ASP A O 1
ATOM 695 N N . LEU A 1 96 ? -18.263 -5.941 -13.745 1.00 75.00 96 LEU A N 1
ATOM 696 C CA . LEU A 1 96 ? -16.801 -5.971 -13.649 1.00 75.00 96 LEU A CA 1
ATOM 697 C C . LEU A 1 96 ? -16.220 -7.366 -13.910 1.00 75.00 96 LEU A C 1
ATOM 699 O O . LEU A 1 96 ? -15.116 -7.476 -14.439 1.00 75.00 96 LEU A O 1
ATOM 703 N N . THR A 1 97 ? -16.952 -8.431 -13.583 1.00 78.62 97 THR A N 1
ATOM 704 C CA . THR A 1 97 ? -16.507 -9.815 -13.792 1.00 78.62 97 THR A CA 1
ATOM 705 C C . THR A 1 97 ? -16.462 -10.133 -15.281 1.00 78.62 97 THR A C 1
ATOM 707 O O . THR A 1 97 ? -15.471 -10.664 -15.788 1.00 78.62 97 THR A O 1
ATOM 710 N N . GLN A 1 98 ? -17.514 -9.752 -16.008 1.00 81.38 98 GLN A N 1
ATOM 711 C CA . GLN A 1 98 ? -17.553 -9.895 -17.463 1.00 81.38 98 GLN A CA 1
ATOM 712 C C . GLN A 1 98 ? -16.551 -8.969 -18.151 1.00 81.38 98 GLN A C 1
ATOM 714 O O . GLN A 1 98 ? -15.866 -9.408 -19.074 1.00 81.38 98 GLN A O 1
ATOM 719 N N . GLY A 1 99 ? -16.416 -7.729 -17.669 1.00 82.56 99 GLY A N 1
ATOM 720 C CA . GLY A 1 99 ? -15.406 -6.786 -18.145 1.00 82.56 99 GLY A CA 1
ATOM 721 C C . GLY A 1 99 ? -13.990 -7.350 -18.015 1.00 82.56 99 GLY A C 1
ATOM 722 O O . GLY A 1 99 ? -13.241 -7.343 -18.987 1.00 82.56 99 GLY A O 1
ATOM 723 N N . LYS A 1 100 ? -13.656 -7.937 -16.856 1.00 81.50 100 LYS A N 1
ATOM 724 C CA . LYS A 1 100 ? -12.369 -8.606 -16.611 1.00 81.50 100 LYS A CA 1
ATOM 725 C C . LYS A 1 100 ? -12.118 -9.759 -17.580 1.00 81.50 100 LYS A C 1
ATOM 727 O O . LYS A 1 100 ? -11.033 -9.842 -18.149 1.00 81.50 100 LYS A O 1
ATOM 732 N N . ARG A 1 101 ? -13.108 -10.631 -17.795 1.00 85.44 101 ARG A N 1
ATOM 733 C CA . ARG A 1 101 ? -12.974 -11.765 -18.726 1.00 85.44 101 ARG A CA 1
ATOM 734 C C . ARG A 1 101 ? -12.699 -11.291 -20.155 1.00 85.44 101 ARG A C 1
ATOM 736 O O . ARG A 1 101 ? -11.766 -11.774 -20.787 1.00 85.44 101 ARG A O 1
ATOM 743 N N . LEU A 1 102 ? -13.476 -10.323 -20.642 1.00 85.81 102 LEU A N 1
ATOM 744 C CA . LEU A 1 102 ? -13.298 -9.760 -21.984 1.00 85.81 102 LEU A CA 1
ATOM 745 C C . LEU A 1 102 ? -11.954 -9.037 -22.126 1.00 85.81 102 LEU A C 1
ATOM 747 O O . LEU A 1 102 ? -11.292 -9.177 -23.150 1.00 85.81 102 LEU A O 1
ATOM 751 N N . ALA A 1 103 ? -11.523 -8.307 -21.094 1.00 84.69 103 ALA A N 1
ATOM 752 C CA . ALA A 1 103 ? -10.216 -7.657 -21.075 1.00 84.69 103 ALA A CA 1
ATOM 753 C C . ALA A 1 103 ? -9.072 -8.661 -21.198 1.00 84.69 103 ALA A C 1
ATOM 755 O O . ALA A 1 103 ? -8.154 -8.433 -21.985 1.00 84.69 103 ALA A O 1
ATOM 756 N N . GLN A 1 104 ? -9.174 -9.797 -20.508 1.00 86.81 104 GLN A N 1
ATOM 757 C CA . GLN A 1 104 ? -8.190 -10.866 -20.618 1.00 86.81 104 GLN A CA 1
ATOM 758 C C . GLN A 1 104 ? -8.167 -11.487 -22.024 1.00 86.81 104 GLN A C 1
ATOM 760 O O . GLN A 1 104 ? -7.097 -11.648 -22.603 1.00 86.81 104 GLN A O 1
ATOM 765 N N . GLU A 1 105 ? -9.329 -11.768 -22.619 1.00 87.69 105 GLU A N 1
ATOM 766 C CA . GLU A 1 105 ? -9.415 -12.335 -23.976 1.00 87.69 105 GLU A CA 1
ATOM 767 C C . GLU A 1 105 ? -8.809 -11.407 -25.041 1.00 87.69 105 GLU A C 1
ATOM 769 O O . GLU A 1 105 ? -8.090 -11.855 -25.944 1.00 87.69 105 GLU A O 1
ATOM 774 N N . VAL A 1 106 ? -9.065 -10.100 -24.925 1.00 87.12 106 VAL A N 1
ATOM 775 C CA . VAL A 1 106 ? -8.476 -9.083 -25.804 1.00 87.12 106 VAL A CA 1
ATOM 776 C C . VAL A 1 106 ? -6.966 -8.992 -25.586 1.00 87.12 106 VAL A C 1
ATOM 778 O O . VAL A 1 106 ? -6.215 -8.980 -26.563 1.00 87.12 106 VAL A O 1
ATOM 781 N N . PHE A 1 107 ? -6.510 -8.982 -24.331 1.00 85.62 107 PHE A N 1
ATOM 782 C CA . PHE A 1 107 ? -5.090 -8.952 -23.981 1.00 85.62 107 PHE A CA 1
ATOM 783 C C . PHE A 1 107 ? -4.325 -10.144 -24.580 1.00 85.62 107 PHE A C 1
ATOM 785 O O . PHE A 1 107 ? -3.319 -9.951 -25.271 1.00 85.62 107 PHE A O 1
ATOM 792 N N . ASP A 1 108 ? -4.849 -11.360 -24.408 1.00 87.00 108 ASP A N 1
ATOM 793 C CA . ASP A 1 108 ? -4.248 -12.601 -24.913 1.00 87.00 108 ASP A CA 1
ATOM 794 C C . ASP A 1 108 ? -4.212 -12.656 -26.448 1.00 87.00 108 ASP A C 1
ATOM 796 O O . ASP A 1 108 ? -3.316 -13.262 -27.048 1.00 87.00 108 ASP A O 1
ATOM 800 N N . SER A 1 109 ? -5.190 -12.027 -27.104 1.00 87.31 109 SER A N 1
ATOM 801 C CA . SER A 1 109 ? -5.271 -11.952 -28.565 1.00 87.31 109 SER A CA 1
ATOM 802 C C . SER A 1 109 ? -4.291 -10.926 -29.134 1.00 87.31 109 SER A C 1
ATOM 804 O O . SER A 1 109 ? -3.573 -11.211 -30.094 1.00 87.31 109 SER A O 1
ATOM 806 N N . ILE A 1 110 ? -4.212 -9.746 -28.517 1.00 86.06 110 ILE A N 1
ATOM 807 C CA . ILE A 1 110 ? -3.346 -8.643 -28.951 1.00 86.06 110 ILE A CA 1
ATOM 808 C C . ILE A 1 110 ? -1.868 -8.985 -28.776 1.00 86.06 110 ILE A C 1
ATOM 810 O O . ILE A 1 110 ? -1.063 -8.643 -29.641 1.00 86.06 110 ILE A O 1
ATOM 814 N N . GLY A 1 111 ? -1.507 -9.733 -27.729 1.00 81.94 111 GLY A 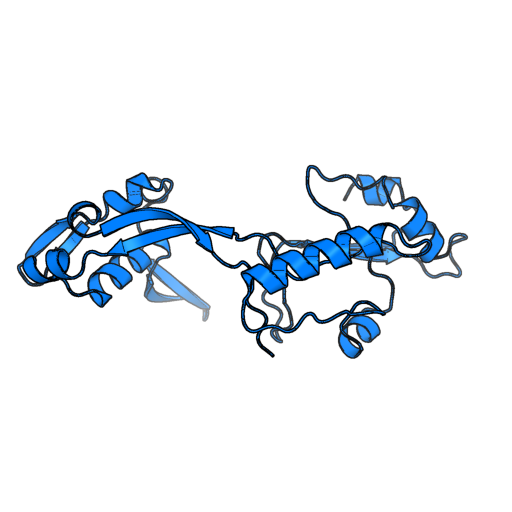N 1
ATOM 815 C CA . GLY A 1 111 ? -0.132 -10.203 -27.530 1.00 81.94 111 GLY A CA 1
ATOM 816 C C . GLY A 1 111 ? 0.412 -11.081 -28.668 1.00 81.94 111 GLY A C 1
ATOM 817 O O . GLY A 1 111 ? 1.625 -11.219 -28.803 1.00 81.94 111 GLY A O 1
ATOM 818 N N . LYS A 1 112 ? -0.459 -11.649 -29.514 1.00 86.88 112 LYS A N 1
ATOM 819 C CA . LYS A 1 112 ? -0.078 -12.486 -30.668 1.00 86.88 112 LYS A CA 1
ATOM 820 C C . LYS A 1 112 ? 0.083 -11.689 -31.966 1.00 86.88 112 LYS A C 1
ATOM 822 O O . LYS A 1 112 ? 0.563 -12.233 -32.961 1.00 86.88 112 LYS A O 1
ATOM 827 N N . VAL A 1 113 ? -0.327 -10.421 -31.990 1.00 86.56 113 VAL A N 1
ATOM 828 C CA . VAL A 1 113 ? -0.270 -9.586 -33.194 1.00 86.56 113 VAL A CA 1
ATOM 829 C C . VAL A 1 113 ? 1.166 -9.127 -33.437 1.00 86.56 113 VAL A C 1
ATOM 831 O O . VAL A 1 113 ? 1.801 -8.498 -32.590 1.00 86.56 113 VAL A O 1
ATOM 834 N N . LYS A 1 114 ? 1.688 -9.412 -34.635 1.00 82.81 114 LYS A N 1
ATOM 835 C CA . LYS A 1 114 ? 3.035 -8.992 -35.038 1.00 82.81 114 LYS A CA 1
ATOM 836 C C . LYS A 1 114 ? 3.147 -7.463 -34.989 1.00 82.81 114 LYS A C 1
ATOM 838 O O . LYS A 1 114 ? 2.417 -6.769 -35.688 1.00 82.81 114 LYS A O 1
ATOM 843 N N . GLY A 1 115 ? 4.096 -6.958 -34.203 1.00 78.62 115 GLY A N 1
ATOM 844 C CA . GLY A 1 115 ? 4.337 -5.521 -34.022 1.00 78.62 115 GLY A CA 1
ATOM 845 C C . GLY A 1 115 ? 3.801 -4.954 -32.707 1.00 78.62 115 GLY A C 1
ATOM 846 O O . GLY A 1 115 ? 4.181 -3.844 -32.344 1.00 78.62 115 GLY A O 1
ATOM 847 N N . VAL A 1 116 ? 2.992 -5.714 -31.962 1.00 78.50 116 VAL A N 1
ATOM 848 C CA . VAL A 1 116 ? 2.622 -5.356 -30.591 1.00 78.50 116 VAL A CA 1
ATOM 849 C C . VAL A 1 116 ? 3.787 -5.670 -29.663 1.00 78.50 116 VAL A C 1
ATOM 851 O O . VAL A 1 116 ? 4.330 -6.774 -29.666 1.00 78.50 116 VAL A O 1
ATOM 854 N N . VAL A 1 117 ? 4.170 -4.682 -28.862 1.00 74.38 117 VAL A N 1
ATOM 855 C CA . VAL A 1 117 ? 5.246 -4.795 -27.882 1.00 74.38 117 VAL A CA 1
ATOM 856 C C . VAL A 1 117 ? 4.698 -4.366 -26.530 1.00 74.38 117 VAL A C 1
ATOM 858 O O . VAL A 1 117 ? 4.118 -3.290 -26.428 1.00 74.38 117 VAL A O 1
ATOM 861 N N . GLU A 1 118 ? 4.889 -5.212 -25.515 1.00 71.62 118 GLU A N 1
ATOM 862 C CA . GLU A 1 118 ? 4.517 -4.936 -24.118 1.00 71.62 118 GLU A CA 1
ATOM 863 C C . GLU A 1 118 ? 3.046 -4.490 -23.952 1.00 71.62 118 GLU A C 1
ATOM 865 O O . GLU A 1 118 ? 2.788 -3.399 -23.432 1.00 71.62 118 GLU A O 1
ATOM 870 N N . PRO A 1 119 ? 2.055 -5.308 -24.377 1.00 76.00 119 PRO A N 1
ATOM 871 C CA . PRO A 1 119 ? 0.658 -4.984 -24.115 1.00 76.00 119 PRO A CA 1
ATOM 872 C C . PRO A 1 119 ? 0.440 -4.842 -22.605 1.00 76.00 119 PRO A C 1
ATOM 874 O O . PRO A 1 119 ? 1.042 -5.558 -21.798 1.00 76.00 119 PRO A O 1
ATOM 877 N N . ARG A 1 120 ? -0.432 -3.909 -22.214 1.00 73.62 120 ARG A N 1
ATOM 878 C CA . ARG A 1 120 ? -0.788 -3.670 -20.813 1.00 73.62 120 ARG A CA 1
ATOM 879 C C . ARG A 1 120 ? -2.294 -3.725 -20.635 1.00 73.62 120 ARG A C 1
ATOM 881 O O . ARG A 1 120 ? -3.036 -3.179 -21.444 1.00 73.62 120 ARG A O 1
ATOM 888 N N . MET A 1 121 ? -2.713 -4.337 -19.539 1.00 75.00 121 MET A N 1
ATOM 889 C CA . MET A 1 121 ? -4.067 -4.227 -19.021 1.00 75.00 121 MET A CA 1
ATOM 890 C C . MET A 1 121 ? -4.020 -3.274 -17.820 1.00 75.00 121 MET A C 1
ATOM 892 O O . MET A 1 121 ? -3.100 -3.370 -17.007 1.00 75.00 121 MET A O 1
ATOM 896 N N . SER A 1 122 ? -4.947 -2.315 -17.741 1.00 68.56 122 SER A N 1
ATOM 897 C CA . SER A 1 122 ? -5.065 -1.416 -16.577 1.00 68.56 122 SER A CA 1
ATOM 898 C C . SER A 1 122 ? -5.663 -2.122 -15.361 1.00 68.56 122 SER A C 1
ATOM 900 O O . SER A 1 122 ? -5.459 -1.687 -14.233 1.00 68.56 122 SER A O 1
ATOM 902 N N . LEU A 1 123 ? -6.364 -3.235 -15.586 1.00 66.44 123 LEU A N 1
ATOM 903 C CA . LEU A 1 123 ? -6.895 -4.072 -14.527 1.00 66.44 123 LEU A CA 1
ATOM 904 C C . LEU A 1 123 ? -5.753 -4.772 -13.785 1.00 66.44 123 LEU A C 1
ATOM 906 O O . LEU A 1 123 ? -5.188 -5.757 -14.259 1.00 66.44 123 LEU A O 1
ATOM 910 N N . GLU A 1 124 ? -5.433 -4.250 -12.612 1.00 64.25 124 GLU A N 1
ATOM 911 C CA . GLU A 1 124 ? -4.514 -4.878 -11.674 1.00 64.25 124 GLU A CA 1
ATOM 912 C C . GLU A 1 124 ? -5.235 -5.976 -10.881 1.00 64.25 124 GLU A C 1
ATOM 914 O O . GLU A 1 124 ? -6.430 -5.876 -10.576 1.00 64.25 124 GLU A O 1
ATOM 919 N N . GLU A 1 125 ? -4.515 -7.053 -10.563 1.00 64.62 125 GLU A N 1
ATOM 920 C CA . GLU A 1 125 ? -5.001 -8.030 -9.591 1.00 64.62 125 GLU A CA 1
ATOM 921 C C . GLU A 1 125 ? -5.256 -7.335 -8.252 1.00 64.62 125 GLU A C 1
ATOM 923 O O . GLU A 1 125 ? -4.601 -6.347 -7.908 1.00 64.62 125 GLU A O 1
ATOM 928 N N . GLY A 1 126 ? -6.266 -7.810 -7.521 1.00 66.06 126 GLY A N 1
ATOM 929 C CA . GLY A 1 126 ? -6.591 -7.218 -6.232 1.00 66.06 126 GLY A CA 1
ATOM 930 C C . GLY A 1 126 ? -5.390 -7.305 -5.292 1.00 66.06 126 GLY A C 1
ATOM 931 O O . GLY A 1 126 ? -4.679 -8.308 -5.286 1.00 66.06 126 GLY A O 1
ATOM 932 N N . GLN A 1 127 ? -5.148 -6.253 -4.519 1.00 74.25 127 GLN A N 1
ATOM 933 C CA . GLN A 1 127 ? -4.100 -6.268 -3.510 1.00 74.25 127 GLN A CA 1
ATOM 934 C C . GLN A 1 127 ? -4.589 -7.054 -2.291 1.00 74.25 127 GLN A C 1
ATOM 936 O O . GLN A 1 127 ? -5.735 -6.852 -1.872 1.00 74.25 127 GLN A O 1
ATOM 941 N N . PRO A 1 128 ? -3.749 -7.932 -1.715 1.00 79.06 128 PRO A N 1
ATOM 942 C CA . PRO A 1 128 ? -4.048 -8.562 -0.441 1.00 79.06 128 PRO A CA 1
ATOM 943 C C . PRO A 1 128 ? -4.358 -7.507 0.620 1.00 79.06 128 PRO A C 1
ATOM 945 O O . PRO A 1 128 ? -3.584 -6.574 0.833 1.00 79.06 128 PRO A O 1
ATOM 948 N N . GLU A 1 129 ? -5.494 -7.659 1.286 1.00 84.19 129 GLU A N 1
ATOM 949 C CA . GLU A 1 129 ? -5.922 -6.793 2.376 1.00 84.19 129 GLU A CA 1
ATOM 950 C C . GLU A 1 129 ? -6.485 -7.614 3.536 1.00 84.19 129 GLU A C 1
ATOM 952 O O . GLU A 1 129 ? -7.033 -8.702 3.355 1.00 84.19 129 GLU A O 1
ATOM 957 N N . LEU A 1 130 ? -6.377 -7.063 4.745 1.00 86.81 130 LEU A N 1
ATOM 958 C CA . LEU A 1 130 ? -7.043 -7.602 5.925 1.00 86.81 130 LEU A CA 1
ATOM 959 C C . LEU A 1 130 ? -8.387 -6.901 6.101 1.00 86.81 130 LEU A C 1
ATOM 961 O O . LEU A 1 130 ? -8.450 -5.698 6.365 1.00 86.81 130 LEU A O 1
ATOM 965 N N . GLN A 1 131 ? -9.471 -7.658 5.973 1.00 90.00 131 GLN A N 1
ATOM 966 C CA . GLN A 1 131 ? -10.829 -7.160 6.131 1.00 90.00 131 GLN A CA 1
ATOM 967 C C . GLN A 1 131 ? -11.319 -7.415 7.554 1.00 90.00 131 GLN A C 1
ATOM 969 O O . GLN A 1 131 ? -11.494 -8.557 7.976 1.00 90.00 131 GLN A O 1
ATOM 974 N N . VAL A 1 132 ? -11.600 -6.338 8.290 1.00 91.31 132 VAL A N 1
ATOM 975 C CA . VAL A 1 132 ? -12.220 -6.422 9.619 1.00 91.31 132 VAL A CA 1
ATOM 976 C C . VAL A 1 132 ? -13.743 -6.355 9.477 1.00 91.31 132 VAL A C 1
ATOM 978 O O . VAL A 1 132 ? -14.334 -5.291 9.274 1.00 91.31 132 VAL A O 1
ATOM 981 N N . ARG A 1 133 ? -14.394 -7.513 9.576 1.00 92.38 133 ARG A N 1
ATOM 982 C CA . ARG A 1 133 ? -15.847 -7.702 9.501 1.00 92.38 133 ARG A CA 1
ATOM 983 C C . ARG A 1 133 ? -16.467 -7.548 10.888 1.00 92.38 133 ARG A C 1
ATOM 985 O O . ARG A 1 133 ? -16.500 -8.493 11.671 1.00 92.38 133 ARG A O 1
ATOM 992 N N . ILE A 1 134 ? -16.955 -6.349 11.192 1.00 93.50 134 ILE A N 1
ATOM 993 C CA . ILE A 1 134 ? -17.556 -6.026 12.494 1.00 93.50 134 ILE A CA 1
ATOM 994 C C . ILE A 1 134 ? -18.982 -6.587 12.588 1.00 93.50 134 ILE A C 1
ATOM 996 O O . ILE A 1 134 ? -19.831 -6.283 11.747 1.00 93.50 134 ILE A O 1
ATOM 1000 N N . ASP A 1 135 ? -19.252 -7.343 13.652 1.00 94.06 135 ASP A N 1
ATOM 1001 C CA . ASP A 1 135 ? -20.593 -7.756 14.061 1.00 94.06 135 ASP A CA 1
ATOM 1002 C C . ASP A 1 135 ? -21.257 -6.597 14.817 1.00 94.06 135 ASP A C 1
ATOM 1004 O O . ASP A 1 135 ? -20.944 -6.303 15.975 1.00 94.06 135 ASP A O 1
ATOM 1008 N N . ARG A 1 136 ? -22.150 -5.888 14.122 1.00 92.00 136 ARG A N 1
ATOM 1009 C CA . ARG A 1 136 ? -22.798 -4.680 14.648 1.00 92.00 136 ARG A CA 1
ATOM 1010 C C . ARG A 1 136 ? -23.732 -4.978 15.815 1.00 92.00 136 ARG A C 1
ATOM 1012 O O . ARG A 1 136 ? -23.797 -4.163 16.736 1.00 92.00 136 ARG A O 1
ATOM 1019 N N . ASP A 1 137 ? -24.418 -6.115 15.795 1.00 92.81 137 ASP A N 1
ATOM 1020 C CA . ASP A 1 137 ? -25.381 -6.479 16.835 1.00 92.81 137 ASP A CA 1
ATOM 1021 C C . ASP A 1 137 ? -24.636 -6.832 18.123 1.00 92.81 137 ASP A C 1
ATOM 1023 O O . ASP A 1 137 ? -24.948 -6.320 19.204 1.00 92.81 137 ASP A O 1
ATOM 1027 N N . LYS A 1 138 ? -23.558 -7.613 17.995 1.00 92.50 138 LYS A N 1
ATOM 1028 C CA . LYS A 1 138 ? -22.694 -7.962 19.122 1.00 92.50 138 LYS A CA 1
ATOM 1029 C C . LYS A 1 138 ? -21.965 -6.745 19.686 1.00 92.50 138 LYS A C 1
ATOM 1031 O O . LYS A 1 138 ? -21.991 -6.546 20.900 1.00 92.50 138 LYS A O 1
ATOM 1036 N N . ALA A 1 139 ? -21.390 -5.892 18.836 1.00 92.31 139 ALA A N 1
ATOM 1037 C CA . ALA A 1 139 ? -20.791 -4.625 19.259 1.00 92.31 139 ALA A CA 1
ATOM 1038 C C . ALA A 1 139 ? -21.780 -3.748 20.048 1.00 92.31 139 ALA A C 1
ATOM 1040 O O . ALA A 1 139 ? -21.464 -3.299 21.153 1.00 92.31 139 ALA A O 1
ATOM 1041 N N . SER A 1 140 ? -22.998 -3.575 19.526 1.00 90.88 140 SER A N 1
ATOM 1042 C CA . SER A 1 140 ? -24.033 -2.748 20.160 1.00 90.88 140 SER A CA 1
ATOM 1043 C C . SER A 1 140 ? -24.457 -3.303 21.521 1.00 90.88 140 SER A C 1
ATOM 1045 O O . SER A 1 140 ? -24.610 -2.538 22.472 1.00 90.88 140 SER A O 1
ATOM 1047 N N . SER A 1 141 ? -24.569 -4.632 21.654 1.00 90.56 141 SER A N 1
ATOM 1048 C CA . SER A 1 141 ? -24.890 -5.292 22.933 1.00 90.56 141 SER A CA 1
ATOM 1049 C C . SER A 1 141 ? -23.856 -5.031 24.039 1.00 90.56 141 SER A C 1
ATOM 1051 O O . SER A 1 141 ? -24.182 -5.074 25.224 1.00 90.56 141 SER A O 1
ATOM 1053 N N . LEU A 1 142 ? -22.617 -4.707 23.658 1.00 90.19 142 LEU A N 1
ATOM 1054 C CA . LEU A 1 142 ? -21.521 -4.371 24.568 1.00 90.19 142 LEU A CA 1
ATOM 1055 C C . LEU A 1 142 ? -21.291 -2.851 24.701 1.00 90.19 142 LEU A C 1
ATOM 1057 O O . LEU A 1 142 ? -20.305 -2.407 25.301 1.00 90.19 142 LEU A O 1
ATOM 1061 N N . GLY A 1 143 ? -22.206 -2.044 24.154 1.00 89.44 143 GLY A N 1
ATOM 1062 C CA . GLY A 1 143 ? -22.161 -0.584 24.199 1.00 89.44 143 GLY A CA 1
ATOM 1063 C C . GLY A 1 143 ? -21.126 0.043 23.263 1.00 89.44 143 GLY A C 1
ATOM 1064 O O . GLY A 1 143 ? -20.761 1.200 23.463 1.00 89.44 143 GLY A O 1
ATOM 1065 N N . LEU A 1 144 ? -20.634 -0.698 22.266 1.00 92.12 144 LEU A N 1
ATOM 1066 C CA . LEU A 1 144 ? -19.689 -0.194 21.272 1.00 92.12 144 LEU A CA 1
ATOM 1067 C C . LEU A 1 144 ? -20.418 0.293 20.024 1.00 92.12 144 LEU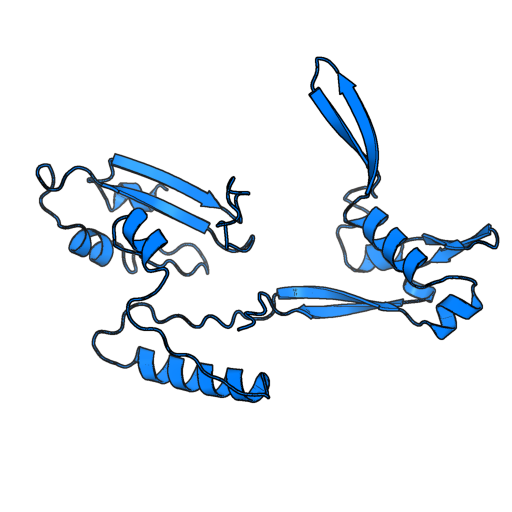 A C 1
ATOM 1069 O O . LEU A 1 144 ? -21.296 -0.388 19.497 1.00 92.12 144 LEU A O 1
ATOM 1073 N N . ASN A 1 145 ? -19.995 1.443 19.502 1.00 90.69 145 ASN A N 1
ATOM 1074 C CA . ASN A 1 145 ? -20.415 1.898 18.182 1.00 90.69 145 ASN A CA 1
ATOM 1075 C C . ASN A 1 145 ? -19.350 1.591 17.114 1.00 90.69 145 ASN A C 1
ATOM 1077 O O . ASN A 1 145 ? -18.161 1.451 17.401 1.00 90.69 145 ASN A O 1
ATOM 1081 N N . PHE A 1 146 ? -19.779 1.500 15.853 1.00 90.31 146 PHE A N 1
ATOM 1082 C CA . PHE A 1 146 ? -18.891 1.184 14.728 1.00 90.31 146 PHE A CA 1
ATOM 1083 C C . PHE A 1 146 ? -17.726 2.178 14.593 1.00 90.31 146 PHE A C 1
ATOM 1085 O O . PHE A 1 146 ? -16.589 1.771 14.362 1.00 90.31 146 PHE A O 1
ATOM 1092 N N . SER A 1 147 ? -17.995 3.475 14.761 1.00 90.75 147 SER A N 1
ATOM 1093 C CA . SER A 1 147 ? -16.988 4.531 14.616 1.00 90.75 147 SER A CA 1
ATOM 1094 C C . SER A 1 147 ? -15.873 4.424 15.659 1.00 90.75 147 SER A C 1
ATOM 1096 O O . SER A 1 147 ? -14.714 4.651 15.329 1.00 90.75 147 SER A O 1
ATOM 1098 N N . GLN A 1 148 ? -16.200 4.033 16.893 1.00 90.81 148 GLN A N 1
ATOM 1099 C CA . GLN A 1 148 ? -15.238 3.767 17.962 1.00 90.81 148 GLN A CA 1
ATOM 1100 C C . GLN A 1 148 ? -14.329 2.606 17.581 1.00 90.81 148 GLN A C 1
ATOM 1102 O O . GLN A 1 148 ? -13.114 2.756 17.622 1.00 90.81 148 GLN A O 1
ATOM 1107 N N . ILE A 1 149 ? -14.909 1.488 17.137 1.00 92.56 149 ILE A N 1
ATOM 1108 C CA . ILE A 1 149 ? -14.145 0.309 16.713 1.00 92.56 149 ILE A CA 1
ATOM 1109 C C . ILE A 1 149 ? -13.185 0.684 15.575 1.00 92.56 149 ILE A C 1
ATOM 1111 O O . ILE A 1 149 ? -11.985 0.427 15.660 1.00 92.56 149 ILE A O 1
ATOM 1115 N N . ALA A 1 150 ? -13.688 1.362 14.540 1.00 92.00 150 ALA A N 1
ATOM 1116 C CA . ALA A 1 150 ? -12.883 1.796 13.401 1.00 92.00 150 ALA A CA 1
ATOM 1117 C C . ALA A 1 150 ? -11.756 2.763 13.807 1.00 92.00 150 ALA A C 1
ATOM 1119 O O . ALA A 1 150 ? -10.625 2.630 13.334 1.00 92.00 150 ALA A O 1
ATOM 1120 N N . GLN A 1 151 ? -12.039 3.716 14.700 1.00 91.38 151 GLN A N 1
ATOM 1121 C CA . GLN A 1 151 ? -11.045 4.673 15.183 1.00 91.38 151 GLN A CA 1
ATOM 1122 C C . GLN A 1 151 ? -9.970 3.998 16.042 1.00 91.38 151 GLN A C 1
ATOM 1124 O O . GLN A 1 151 ? -8.790 4.339 15.917 1.00 91.38 151 GLN A O 1
ATOM 1129 N N . THR A 1 152 ? -10.350 3.030 16.881 1.00 92.56 152 THR A N 1
ATOM 1130 C CA . THR A 1 152 ? -9.408 2.236 17.678 1.00 92.56 152 THR A CA 1
ATOM 1131 C C . THR A 1 152 ? -8.485 1.431 16.771 1.00 92.56 152 THR A C 1
ATOM 1133 O O . THR A 1 152 ? -7.273 1.530 16.930 1.00 92.56 152 THR A O 1
ATOM 1136 N N . ILE A 1 153 ? -9.019 0.725 15.768 1.00 92.00 153 ILE A N 1
ATOM 1137 C CA . ILE A 1 153 ? -8.210 -0.032 14.796 1.00 92.00 153 ILE A CA 1
ATOM 1138 C C . ILE A 1 153 ? -7.252 0.898 14.041 1.00 92.00 153 ILE A C 1
ATOM 1140 O O . ILE A 1 153 ? -6.058 0.613 13.938 1.00 92.00 153 ILE A O 1
ATOM 1144 N N . ARG A 1 154 ? -7.749 2.040 13.544 1.00 90.94 154 ARG A N 1
ATOM 1145 C CA . ARG A 1 154 ? -6.927 3.038 12.841 1.00 90.94 154 ARG A CA 1
ATOM 1146 C C . ARG A 1 154 ? -5.786 3.540 13.722 1.00 90.94 154 ARG A C 1
ATOM 1148 O O . ARG A 1 154 ? -4.642 3.555 13.278 1.00 90.94 154 ARG A O 1
ATOM 1155 N N . THR A 1 155 ? -6.093 3.942 14.952 1.00 92.12 155 THR A N 1
ATOM 1156 C CA . THR A 1 155 ? -5.100 4.484 15.889 1.00 92.12 155 THR A CA 1
ATOM 1157 C C . THR A 1 155 ? -4.084 3.419 16.281 1.00 92.12 155 THR A C 1
ATOM 1159 O O . THR A 1 155 ? -2.892 3.693 16.286 1.00 92.12 155 THR A O 1
ATOM 1162 N N . ALA A 1 156 ? -4.533 2.195 16.553 1.00 91.06 156 ALA A N 1
ATOM 1163 C CA . ALA A 1 156 ? -3.657 1.092 16.917 1.00 91.06 156 ALA A CA 1
ATOM 1164 C C . ALA A 1 156 ? -2.670 0.746 15.791 1.00 91.06 156 ALA A C 1
ATOM 1166 O O . ALA A 1 156 ? -1.478 0.600 16.056 1.00 91.06 156 ALA A O 1
ATOM 1167 N N . ASN A 1 157 ? -3.148 0.672 14.543 1.00 89.75 157 ASN A N 1
ATOM 1168 C CA . ASN A 1 157 ? -2.344 0.184 13.425 1.00 89.75 157 ASN A CA 1
ATOM 1169 C C . ASN A 1 157 ? -1.626 1.291 12.627 1.00 89.75 157 ASN A C 1
ATOM 1171 O O . ASN A 1 157 ? -0.401 1.277 12.499 1.00 89.75 157 ASN A O 1
ATOM 1175 N N . ALA A 1 158 ? -2.377 2.254 12.080 1.00 88.06 158 ALA A N 1
ATOM 1176 C CA . ALA A 1 158 ? -1.830 3.334 11.249 1.00 88.06 158 ALA A CA 1
ATOM 1177 C C . ALA A 1 158 ? -1.262 4.486 12.094 1.00 88.06 158 ALA A C 1
ATOM 1179 O O . ALA A 1 158 ? -0.321 5.168 11.686 1.00 88.06 158 ALA A O 1
ATOM 1180 N N . GLY A 1 159 ? -1.816 4.664 13.290 1.00 91.06 159 GLY A N 1
ATOM 1181 C CA . GLY A 1 159 ? -1.511 5.770 14.175 1.00 91.06 159 GLY A CA 1
ATOM 1182 C C . GLY A 1 159 ? -2.403 6.980 13.950 1.00 91.06 159 GLY A C 1
ATOM 1183 O O . GLY A 1 159 ? -2.927 7.218 12.861 1.00 91.06 159 GLY A O 1
ATOM 1184 N N . THR A 1 160 ? -2.568 7.750 15.018 1.00 93.31 160 THR A N 1
ATOM 1185 C CA . THR A 1 160 ? -3.284 9.026 15.006 1.00 93.31 160 THR A CA 1
ATOM 1186 C C . THR A 1 160 ? -2.352 10.107 15.534 1.00 93.31 160 THR A C 1
ATOM 1188 O O . THR A 1 160 ? -1.654 9.901 16.529 1.00 93.31 160 THR A O 1
ATOM 1191 N N . VAL A 1 161 ? -2.317 11.258 14.860 1.00 93.00 161 VAL A N 1
ATOM 1192 C CA . VAL A 1 161 ? -1.579 12.429 15.347 1.00 93.00 161 VAL A CA 1
ATOM 1193 C C . VAL A 1 161 ? -2.345 12.993 16.537 1.00 93.00 161 VAL A C 1
ATOM 1195 O O . VAL A 1 161 ? -3.459 13.487 16.382 1.00 93.00 161 VAL A O 1
ATOM 1198 N N . ALA A 1 162 ? -1.773 12.862 17.730 1.00 90.06 162 ALA A N 1
ATOM 1199 C CA . ALA A 1 162 ? -2.394 13.334 18.962 1.00 90.06 162 ALA A CA 1
ATOM 1200 C C . ALA A 1 162 ? -2.122 14.823 19.202 1.00 90.06 162 ALA A C 1
ATOM 1202 O O . ALA A 1 162 ? -2.952 15.516 19.782 1.00 90.06 162 ALA A O 1
ATOM 1203 N N . SER A 1 163 ? -0.952 15.301 18.775 1.00 92.94 163 SER A N 1
ATOM 1204 C CA . SER A 1 163 ? -0.531 16.696 18.896 1.00 92.94 163 SER A CA 1
ATOM 1205 C C . SER A 1 163 ? 0.659 16.965 17.968 1.00 92.94 163 SER A C 1
ATOM 1207 O O . SER A 1 163 ? 1.132 16.062 17.274 1.00 92.94 163 SER A O 1
ATOM 1209 N N . TRP A 1 164 ? 1.161 18.192 17.972 1.00 91.31 164 TRP A N 1
ATOM 1210 C CA . TRP A 1 164 ? 2.393 18.599 17.310 1.00 91.31 164 TRP A CA 1
ATOM 1211 C C . TRP A 1 164 ? 3.370 19.185 18.333 1.00 91.31 164 TRP A C 1
ATOM 1213 O O . TRP A 1 164 ? 2.980 19.819 19.314 1.00 91.31 164 TRP A O 1
ATOM 1223 N N . PHE A 1 165 ? 4.655 18.963 18.101 1.00 92.94 165 PHE A N 1
ATOM 1224 C CA . PHE A 1 165 ? 5.760 19.548 18.844 1.00 92.94 165 PHE A CA 1
ATOM 1225 C C . PHE A 1 165 ? 6.458 20.567 17.946 1.00 92.94 165 PHE A C 1
ATOM 1227 O O . PHE A 1 165 ? 6.754 20.253 16.797 1.00 92.94 165 PHE A O 1
ATOM 1234 N N . ARG A 1 166 ? 6.699 21.787 18.438 1.00 94.38 166 ARG A N 1
ATOM 1235 C CA . ARG A 1 166 ? 7.337 22.851 17.651 1.00 94.38 166 ARG A CA 1
ATOM 1236 C C . ARG A 1 166 ? 8.698 23.200 18.237 1.00 94.38 166 ARG A C 1
ATOM 1238 O O . ARG A 1 166 ? 8.782 23.563 19.408 1.00 94.38 166 ARG A O 1
ATOM 1245 N N . GLU A 1 167 ? 9.733 23.152 17.409 1.00 94.25 167 GLU A N 1
ATOM 1246 C CA . GLU A 1 167 ? 11.107 23.484 17.787 1.00 94.25 167 GLU A CA 1
ATOM 1247 C C . GLU A 1 167 ? 11.824 24.132 16.601 1.00 94.25 167 GLU A C 1
ATOM 1249 O O . GLU A 1 167 ? 11.710 23.667 15.474 1.00 94.25 167 GLU A O 1
ATOM 1254 N N . GLY A 1 168 ? 12.525 25.247 16.827 1.00 88.44 168 GLY A N 1
ATOM 1255 C CA . GLY A 1 168 ? 13.331 25.894 15.780 1.00 88.44 168 GLY A CA 1
ATOM 1256 C C . GLY A 1 168 ? 12.553 26.481 14.591 1.00 88.44 168 GLY A C 1
ATOM 1257 O O . GLY A 1 168 ? 13.173 26.886 13.617 1.00 88.44 168 GLY A O 1
ATOM 1258 N N . GLY A 1 169 ? 11.221 26.565 14.672 1.00 91.44 169 GLY A N 1
ATOM 1259 C CA . GLY A 1 169 ? 10.359 26.951 13.546 1.00 91.44 169 GLY A CA 1
ATOM 1260 C C . GLY A 1 169 ? 9.788 25.762 12.768 1.00 91.44 169 GLY A C 1
ATOM 1261 O O . GLY A 1 169 ? 8.888 25.967 11.957 1.00 91.44 169 GLY A O 1
ATOM 1262 N N . ASP A 1 170 ? 10.230 24.544 13.081 1.00 92.31 170 ASP A N 1
ATOM 1263 C CA . ASP A 1 170 ? 9.713 23.302 12.514 1.00 92.31 170 ASP A CA 1
ATOM 1264 C C . ASP A 1 170 ? 8.608 22.705 13.396 1.00 92.31 170 ASP A C 1
ATOM 1266 O O . ASP A 1 170 ? 8.611 22.860 14.622 1.00 92.31 170 ASP A O 1
ATOM 1270 N N . GLU A 1 171 ? 7.659 22.004 12.771 1.00 93.00 171 GLU A N 1
ATOM 1271 C CA . GLU A 1 171 ? 6.584 21.269 13.442 1.00 93.00 171 GLU A CA 1
ATOM 1272 C C . GLU A 1 171 ? 6.719 19.760 13.221 1.00 93.00 171 GLU A C 1
ATOM 1274 O O . GLU A 1 171 ? 6.826 19.279 12.093 1.00 93.00 171 GLU A O 1
ATOM 1279 N N . TYR A 1 172 ? 6.652 19.007 14.315 1.00 93.06 172 TYR A N 1
ATOM 1280 C CA . TYR A 1 172 ? 6.793 17.558 14.354 1.00 93.06 172 TYR A CA 1
ATOM 1281 C C . TYR A 1 172 ? 5.506 16.916 14.867 1.00 93.06 172 TYR A C 1
ATOM 1283 O O . TYR A 1 172 ? 4.998 17.278 15.926 1.00 93.06 172 TYR A O 1
ATOM 1291 N N . ASN A 1 173 ? 4.984 15.918 14.157 1.00 93.50 173 ASN A N 1
ATOM 1292 C CA . ASN A 1 173 ? 3.794 15.190 14.597 1.00 93.50 173 ASN A CA 1
ATOM 1293 C C . ASN A 1 173 ? 4.108 14.265 15.781 1.00 93.50 173 ASN A C 1
ATOM 1295 O O . ASN A 1 173 ? 4.998 13.419 15.700 1.00 93.50 173 ASN A O 1
ATOM 1299 N N . ILE A 1 174 ? 3.305 14.349 16.842 1.00 92.62 174 ILE A N 1
ATOM 1300 C CA . ILE A 1 174 ? 3.283 13.373 17.934 1.00 92.62 174 ILE A CA 1
ATOM 1301 C C . ILE A 1 174 ? 2.283 12.276 17.555 1.00 92.62 174 ILE A C 1
ATOM 1303 O O . ILE A 1 174 ? 1.066 12.463 17.635 1.00 92.62 174 ILE A O 1
ATOM 1307 N N . LEU A 1 175 ? 2.803 11.133 17.105 1.00 93.81 175 LEU A N 1
ATOM 1308 C CA . LEU A 1 175 ? 2.017 9.990 16.636 1.00 93.81 175 LEU A CA 1
ATOM 1309 C C . LEU A 1 175 ? 1.775 8.980 17.766 1.00 93.81 175 LEU A C 1
ATOM 1311 O O . LEU A 1 175 ? 2.722 8.490 18.375 1.00 93.81 175 LEU A O 1
ATOM 1315 N N . VAL A 1 176 ? 0.513 8.610 17.988 1.00 93.06 176 VAL A N 1
ATOM 1316 C CA . VAL A 1 176 ? 0.124 7.539 18.917 1.00 93.06 176 VAL A CA 1
ATOM 1317 C C . VAL A 1 176 ? -0.292 6.310 18.121 1.00 93.06 176 VAL A C 1
ATOM 1319 O O . VAL A 1 176 ? -1.192 6.403 17.286 1.00 93.06 176 VAL A O 1
ATOM 1322 N N . ARG A 1 177 ? 0.362 5.173 18.383 1.00 93.56 177 ARG A N 1
ATOM 1323 C CA . ARG A 1 177 ? 0.080 3.853 17.794 1.00 93.56 177 ARG A CA 1
ATOM 1324 C C . ARG A 1 177 ? 0.632 2.726 18.666 1.00 93.56 177 ARG A C 1
ATOM 1326 O O . ARG A 1 177 ? 1.431 3.000 19.561 1.00 93.56 177 ARG A O 1
ATOM 1333 N N . LEU A 1 178 ? 0.232 1.483 18.390 1.00 92.75 178 LEU A N 1
ATOM 1334 C CA . LEU A 1 178 ? 0.841 0.308 19.020 1.00 92.75 178 LEU A CA 1
ATOM 1335 C C . LEU A 1 178 ? 2.297 0.121 18.569 1.00 92.75 178 LEU A C 1
ATOM 1337 O O . LEU A 1 178 ? 2.717 0.636 17.521 1.00 92.75 178 LEU A O 1
ATOM 1341 N N . GLN A 1 179 ? 3.059 -0.626 19.372 1.00 92.50 179 GLN A N 1
ATOM 1342 C CA . GLN A 1 179 ? 4.413 -1.051 19.014 1.00 92.50 179 GLN A CA 1
ATOM 1343 C C . GLN A 1 179 ? 4.371 -1.905 17.740 1.00 92.50 179 GLN A C 1
ATOM 1345 O O . GLN A 1 179 ? 3.303 -2.355 17.325 1.00 92.50 179 GLN A O 1
ATOM 1350 N N . ALA A 1 180 ? 5.499 -2.041 17.044 1.00 89.50 180 ALA A N 1
ATOM 1351 C CA . ALA A 1 180 ? 5.512 -2.744 15.760 1.00 89.50 180 ALA A CA 1
ATOM 1352 C C . ALA A 1 180 ? 5.132 -4.221 15.941 1.00 89.50 180 ALA A C 1
ATOM 1354 O O . ALA A 1 180 ? 4.277 -4.728 15.223 1.00 89.50 180 ALA A O 1
ATOM 1355 N N . GLU A 1 181 ? 5.670 -4.836 16.988 1.00 91.94 181 GLU A N 1
ATOM 1356 C CA . GLU A 1 181 ? 5.506 -6.238 17.359 1.00 91.94 181 GLU A CA 1
ATOM 1357 C C . GLU A 1 181 ? 4.041 -6.584 17.688 1.00 91.94 181 GLU A C 1
ATOM 1359 O O . GLU A 1 181 ? 3.610 -7.717 17.505 1.00 91.94 181 GLU A O 1
ATOM 1364 N N . ASP A 1 182 ? 3.251 -5.591 18.113 1.00 88.81 182 ASP A N 1
ATOM 1365 C CA . ASP A 1 182 ? 1.826 -5.723 18.445 1.00 88.81 182 ASP A CA 1
ATOM 1366 C C . ASP A 1 182 ? 0.894 -5.467 17.243 1.00 88.81 182 ASP A C 1
ATOM 1368 O O . ASP A 1 182 ? -0.323 -5.334 17.404 1.00 88.81 182 ASP A O 1
ATOM 1372 N N . ARG A 1 183 ? 1.436 -5.320 16.028 1.00 88.50 183 ARG A N 1
ATOM 1373 C CA . ARG A 1 183 ? 0.653 -5.089 14.798 1.00 88.50 183 ARG A CA 1
ATOM 1374 C C . ARG A 1 183 ? 1.288 -5.686 13.543 1.00 88.50 183 ARG A C 1
ATOM 1376 O O . ARG A 1 183 ? 0.952 -5.281 12.431 1.00 88.50 183 ARG A O 1
ATOM 1383 N N . GLU A 1 184 ? 2.214 -6.620 13.716 1.00 87.44 184 GLU A N 1
ATOM 1384 C CA . GLU A 1 184 ? 2.920 -7.271 12.611 1.00 87.44 184 GLU A CA 1
ATOM 1385 C C . GLU A 1 184 ? 2.079 -8.363 11.949 1.00 87.44 184 GLU A C 1
ATOM 1387 O O . GLU A 1 184 ? 2.177 -8.558 10.736 1.00 87.44 184 GLU A O 1
ATOM 1392 N N . SER A 1 185 ? 1.230 -9.055 12.714 1.00 88.06 185 SER A N 1
ATOM 1393 C CA . SER A 1 185 ? 0.421 -10.157 12.203 1.00 88.06 185 SER A CA 1
ATOM 1394 C C . SER A 1 185 ? -1.084 -9.858 12.223 1.00 88.06 185 SER A C 1
ATOM 1396 O O . SER A 1 185 ? -1.573 -9.093 13.063 1.00 88.06 185 SER A O 1
ATOM 1398 N N . PRO A 1 186 ? -1.876 -10.525 11.358 1.00 84.88 186 PRO A N 1
ATOM 1399 C CA . PRO A 1 186 ? -3.337 -10.452 11.420 1.00 84.88 186 PRO A CA 1
ATOM 1400 C C . PRO A 1 186 ? -3.904 -10.860 12.787 1.00 84.88 186 PRO A C 1
ATOM 1402 O O . PRO A 1 186 ? -4.945 -10.352 13.203 1.00 84.88 186 PRO A O 1
ATOM 1405 N N . ALA A 1 187 ? -3.218 -11.756 13.505 1.00 86.81 187 ALA A N 1
ATOM 1406 C CA . ALA A 1 187 ? -3.628 -12.194 14.834 1.00 86.81 187 ALA A CA 1
ATOM 1407 C C . ALA A 1 187 ? -3.509 -11.075 15.881 1.00 86.81 187 ALA A C 1
ATOM 1409 O O . ALA A 1 187 ? -4.276 -11.060 16.843 1.00 86.81 187 ALA A O 1
ATOM 1410 N N . ASP A 1 188 ? -2.594 -10.121 15.694 1.00 89.25 188 ASP A N 1
ATOM 1411 C CA . ASP A 1 188 ? -2.390 -9.030 16.648 1.00 89.25 188 ASP A CA 1
ATOM 1412 C C . ASP A 1 188 ? -3.517 -8.002 16.597 1.00 89.25 188 ASP A C 1
ATOM 1414 O O . ASP A 1 188 ? -3.929 -7.482 17.633 1.00 89.25 188 ASP A O 1
ATOM 1418 N N . LEU A 1 189 ? -4.124 -7.805 15.422 1.00 86.56 189 LEU A N 1
ATOM 1419 C CA . LEU A 1 189 ? -5.349 -7.014 15.299 1.00 86.56 189 LEU A CA 1
ATOM 1420 C C . LEU A 1 189 ? -6.462 -7.561 16.207 1.00 86.56 189 LEU A C 1
ATOM 1422 O O . LEU A 1 189 ? -7.187 -6.787 16.830 1.00 86.56 189 LEU A O 1
ATOM 1426 N N . GLY A 1 190 ? -6.575 -8.888 16.332 1.00 86.00 190 GLY A N 1
ATOM 1427 C CA . GLY A 1 190 ? -7.555 -9.533 17.208 1.00 86.00 190 GLY A CA 1
ATOM 1428 C C . GLY A 1 190 ? -7.349 -9.229 18.695 1.00 86.00 190 GLY A C 1
ATOM 1429 O O . GLY A 1 190 ? -8.323 -9.229 19.441 1.00 86.00 190 GLY A O 1
ATOM 1430 N N . LYS A 1 191 ? -6.113 -8.908 19.105 1.00 89.38 191 LYS A N 1
ATOM 1431 C CA . LYS A 1 191 ? -5.724 -8.578 20.489 1.00 89.38 191 LYS A CA 1
ATOM 1432 C C . LYS A 1 191 ? -5.977 -7.112 20.856 1.00 89.38 191 LYS A C 1
ATOM 1434 O O . LYS A 1 191 ? -5.722 -6.706 21.989 1.00 89.38 191 LYS A O 1
ATOM 1439 N N . ILE A 1 192 ? -6.451 -6.295 19.913 1.00 91.62 192 ILE A N 1
ATOM 1440 C CA . ILE A 1 192 ? -6.738 -4.883 20.162 1.00 91.62 192 ILE A CA 1
ATOM 1441 C C . ILE A 1 192 ? -7.926 -4.766 21.120 1.00 91.62 192 ILE A C 1
ATOM 1443 O O . ILE A 1 192 ? -9.030 -5.223 20.824 1.00 91.62 192 ILE A O 1
ATOM 1447 N N . PHE A 1 193 ? -7.720 -4.079 22.242 1.00 92.56 193 PHE A N 1
ATOM 1448 C CA . PHE A 1 193 ? -8.790 -3.745 23.176 1.00 92.56 193 PHE A CA 1
ATOM 1449 C C . PHE A 1 193 ? -9.456 -2.417 22.819 1.00 92.56 193 PHE A C 1
ATOM 1451 O O . PHE A 1 193 ? -8.807 -1.389 22.626 1.00 92.56 193 PHE A O 1
ATOM 1458 N N . ILE A 1 194 ? -10.783 -2.433 22.795 1.00 93.06 194 ILE A N 1
ATOM 1459 C CA . ILE A 1 194 ? -11.638 -1.272 22.592 1.00 93.06 194 ILE A CA 1
ATOM 1460 C C . ILE A 1 194 ? -12.229 -0.885 23.945 1.00 93.06 194 ILE A C 1
ATOM 1462 O O . ILE A 1 194 ? -12.855 -1.699 24.630 1.00 93.06 194 ILE A O 1
ATOM 1466 N N . ALA A 1 195 ? -12.032 0.372 24.336 1.00 89.81 195 ALA A N 1
ATOM 1467 C CA . ALA A 1 195 ? -12.639 0.921 25.538 1.00 89.81 195 ALA A CA 1
ATOM 1468 C C . ALA A 1 195 ? -14.127 1.206 25.289 1.00 89.81 195 ALA A C 1
ATOM 1470 O O . ALA A 1 195 ? -14.486 2.040 24.457 1.00 89.81 195 ALA A O 1
ATOM 1471 N N . SER A 1 196 ? -14.994 0.513 26.023 1.00 86.81 196 SER A N 1
ATOM 1472 C CA . SER A 1 196 ? -16.428 0.786 26.049 1.00 86.81 196 SER A CA 1
ATOM 1473 C C . SER A 1 196 ? -16.719 2.041 26.875 1.00 86.81 196 SER A C 1
ATOM 1475 O O . SER A 1 196 ? -16.101 2.226 27.929 1.00 86.81 196 SER A O 1
ATOM 1477 N N . PRO A 1 197 ? -17.726 2.851 26.496 1.00 83.88 197 PRO A N 1
ATOM 1478 C CA . PRO A 1 197 ? -18.269 3.910 27.352 1.00 83.88 197 PRO A CA 1
ATOM 1479 C C . PRO A 1 197 ? -18.694 3.423 28.746 1.00 83.88 197 PRO A C 1
ATOM 1481 O O . PRO A 1 197 ? -18.757 4.209 29.684 1.00 83.88 197 PRO A O 1
ATOM 1484 N N . LEU A 1 198 ? -18.956 2.120 28.897 1.00 82.31 198 LEU A N 1
ATOM 1485 C CA . LEU A 1 198 ? -19.307 1.471 30.162 1.00 82.31 198 LEU A CA 1
ATOM 1486 C C . LEU A 1 198 ? -18.084 1.142 31.046 1.00 82.31 198 LEU A C 1
ATOM 1488 O O . LEU A 1 198 ? -18.216 0.410 32.023 1.00 82.31 198 LEU A O 1
ATOM 1492 N N . GLY A 1 199 ? -16.883 1.614 30.688 1.00 84.81 199 GLY A N 1
ATOM 1493 C CA . GLY A 1 199 ? -15.641 1.397 31.444 1.00 84.81 199 GLY A CA 1
ATOM 1494 C C . GLY A 1 199 ? -15.022 0.004 31.278 1.00 84.81 199 GLY A C 1
ATOM 1495 O O . GLY A 1 199 ? -14.054 -0.330 31.957 1.00 84.81 199 GLY A O 1
ATOM 1496 N N . ARG A 1 200 ? -15.564 -0.823 30.379 1.00 88.38 200 ARG A N 1
ATOM 1497 C CA . ARG A 1 200 ? -15.062 -2.173 30.088 1.00 88.38 200 ARG A CA 1
ATOM 1498 C C . ARG A 1 200 ? -14.108 -2.151 28.901 1.00 88.38 200 ARG A C 1
ATOM 1500 O O . ARG A 1 200 ? -14.358 -1.444 27.930 1.00 88.38 200 ARG A O 1
ATOM 1507 N N . GLN A 1 201 ? -13.070 -2.977 28.945 1.00 91.50 201 GLN A N 1
ATOM 1508 C CA . GLN A 1 201 ? -12.259 -3.277 27.767 1.00 91.50 201 GLN A CA 1
ATOM 1509 C C . GLN A 1 201 ? -12.825 -4.503 27.057 1.00 91.50 201 GLN A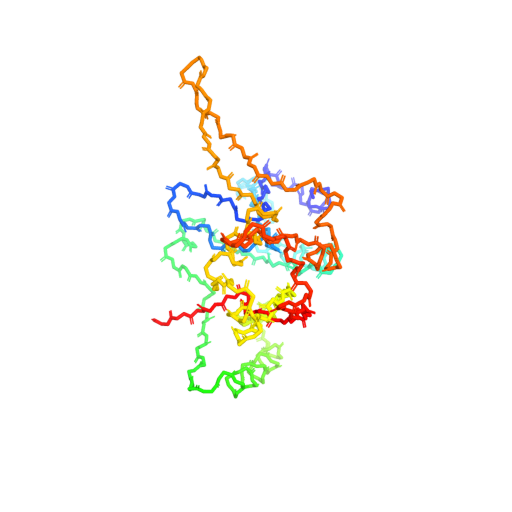 C 1
ATOM 1511 O O . GLN A 1 201 ? -13.096 -5.527 27.685 1.00 91.50 201 GLN A O 1
ATOM 1516 N N . ILE A 1 202 ? -13.041 -4.372 25.754 1.00 92.06 202 ILE A N 1
ATOM 1517 C CA . ILE A 1 202 ? -13.615 -5.410 24.903 1.00 92.06 202 ILE A CA 1
ATOM 1518 C C . ILE A 1 202 ? -12.604 -5.706 23.806 1.00 92.06 202 ILE A C 1
ATOM 1520 O O . ILE A 1 202 ? -12.193 -4.801 23.087 1.00 92.06 202 ILE A O 1
ATOM 1524 N N . SER A 1 203 ? -12.193 -6.961 23.694 1.00 92.50 203 SER A N 1
ATOM 1525 C CA . SER A 1 203 ? -11.255 -7.395 22.660 1.00 92.50 203 SER A CA 1
ATOM 1526 C C . SER A 1 203 ? -11.914 -7.375 21.274 1.00 92.50 203 SER A C 1
ATOM 1528 O O . SER A 1 203 ? -13.107 -7.676 21.153 1.00 92.50 203 SER A O 1
ATOM 1530 N N . LEU A 1 204 ? -11.171 -6.997 20.230 1.00 92.31 204 LEU A N 1
ATOM 1531 C CA . LEU A 1 204 ? -11.696 -6.865 18.868 1.00 92.31 204 LEU A CA 1
ATOM 1532 C C . LEU A 1 204 ? -12.222 -8.199 18.323 1.00 92.31 204 LEU A C 1
ATOM 1534 O O . LEU A 1 204 ? -13.283 -8.215 17.701 1.00 92.31 204 LEU A O 1
ATOM 1538 N N . ASP A 1 205 ? -11.539 -9.310 18.608 1.00 93.31 205 ASP A N 1
ATOM 1539 C CA . ASP A 1 205 ? -11.961 -10.674 18.243 1.00 93.31 205 ASP A CA 1
ATOM 1540 C C . ASP A 1 205 ? -13.375 -11.037 18.736 1.00 93.31 205 ASP A C 1
ATOM 1542 O O . ASP A 1 205 ? -14.095 -11.833 18.130 1.00 93.31 205 ASP A O 1
ATOM 1546 N N . SER A 1 206 ? -13.813 -10.415 19.829 1.00 91.62 206 SER A N 1
ATOM 1547 C CA . SER A 1 206 ? -15.127 -10.649 20.399 1.00 91.62 206 SER A CA 1
ATOM 1548 C C . SER A 1 206 ? -16.233 -9.962 19.605 1.00 91.62 206 SER A C 1
ATOM 1550 O O . SER A 1 206 ? -17.373 -10.394 19.710 1.00 91.62 206 SER A O 1
ATOM 1552 N N . VAL A 1 207 ? -15.944 -8.940 18.798 1.00 92.88 207 VAL A N 1
ATOM 1553 C CA . VAL A 1 207 ? -16.952 -8.146 18.066 1.00 92.88 207 VAL A CA 1
ATOM 1554 C C . VAL A 1 207 ? -16.676 -8.039 16.567 1.00 92.88 207 VAL A C 1
ATOM 1556 O O . VAL A 1 207 ? -17.442 -7.401 15.847 1.00 92.88 207 VAL A O 1
ATOM 1559 N N . ALA A 1 208 ? -15.608 -8.658 16.069 1.00 93.38 208 ALA A N 1
ATOM 1560 C CA . ALA A 1 208 ? -15.263 -8.661 14.658 1.00 93.38 208 ALA A CA 1
ATOM 1561 C C . ALA A 1 208 ? -14.567 -9.960 14.241 1.00 93.38 208 ALA A C 1
ATOM 1563 O O . ALA A 1 208 ? -13.880 -10.601 15.031 1.00 93.38 208 ALA A O 1
ATOM 1564 N N . ARG A 1 209 ? -14.715 -10.318 12.963 1.00 92.19 209 ARG A N 1
ATOM 1565 C CA . ARG A 1 209 ? -13.890 -11.332 12.298 1.00 92.19 209 ARG A CA 1
ATOM 1566 C C . ARG A 1 209 ? -12.859 -10.661 11.408 1.00 92.19 209 ARG A C 1
ATOM 1568 O O . ARG A 1 209 ? -13.154 -9.647 10.782 1.00 92.19 209 ARG A O 1
ATOM 1575 N N . ILE A 1 210 ? -11.663 -11.230 11.359 1.00 90.88 210 ILE A N 1
ATOM 1576 C CA . ILE A 1 210 ? -10.562 -10.747 10.529 1.00 90.88 210 ILE A CA 1
ATOM 1577 C C . ILE A 1 210 ? -10.339 -11.794 9.450 1.00 90.88 210 ILE A C 1
ATOM 1579 O O . ILE A 1 210 ? -10.116 -12.961 9.761 1.00 90.88 210 ILE A O 1
ATOM 1583 N N . GLU A 1 211 ? -10.466 -11.379 8.198 1.00 90.19 211 GLU A N 1
ATOM 1584 C CA . GLU A 1 211 ? -10.406 -12.261 7.037 1.00 90.19 211 GLU A CA 1
ATOM 1585 C C . GLU A 1 211 ? -9.415 -11.679 6.024 1.00 90.19 211 GLU A C 1
ATOM 1587 O O . GLU A 1 211 ? -9.363 -10.463 5.822 1.00 90.19 211 GLU A O 1
ATOM 1592 N N . GLU A 1 212 ? -8.618 -12.539 5.395 1.00 87.31 212 GLU A N 1
ATOM 1593 C CA . GLU A 1 212 ? -7.792 -12.147 4.253 1.00 87.31 212 GLU A CA 1
ATOM 1594 C C . GLU A 1 212 ? -8.679 -12.023 3.011 1.00 87.31 212 GLU A C 1
ATOM 1596 O O . GLU A 1 212 ? -9.491 -12.901 2.711 1.00 87.31 212 GLU A O 1
ATOM 1601 N N . GLY A 1 213 ? -8.536 -10.913 2.296 1.00 83.19 213 GLY A N 1
ATOM 1602 C CA . GLY A 1 213 ? -9.287 -10.621 1.085 1.00 83.19 213 GLY A CA 1
ATOM 1603 C C . GLY A 1 213 ? -8.414 -9.988 0.012 1.00 83.19 213 GLY A C 1
ATOM 1604 O O . GLY A 1 213 ? -7.241 -9.688 0.224 1.00 83.19 213 GLY A O 1
ATOM 1605 N N . LEU A 1 214 ? -9.010 -9.779 -1.159 1.00 78.19 214 LEU A N 1
ATOM 1606 C CA . LEU A 1 214 ? -8.401 -9.031 -2.253 1.00 78.19 214 LEU A CA 1
ATOM 1607 C C . LEU A 1 214 ? -9.220 -7.758 -2.481 1.00 78.19 214 LEU A C 1
ATOM 1609 O O . LEU A 1 214 ? -10.388 -7.834 -2.870 1.00 78.19 214 LEU A O 1
ATOM 1613 N N . GLY A 1 215 ? -8.608 -6.601 -2.238 1.00 70.12 215 GLY A N 1
ATOM 1614 C CA . GLY A 1 215 ? -9.182 -5.287 -2.526 1.00 70.12 215 GLY A CA 1
ATOM 1615 C C . GLY A 1 215 ? -8.788 -4.811 -3.929 1.00 70.12 215 GLY A C 1
ATOM 1616 O O . GLY A 1 215 ? -7.708 -5.156 -4.405 1.00 70.12 215 GLY A O 1
ATOM 1617 N N . PRO A 1 216 ? -9.614 -4.028 -4.645 1.00 63.28 216 PRO A N 1
ATOM 1618 C CA . PRO A 1 216 ? -9.229 -3.510 -5.957 1.00 63.28 216 PRO A CA 1
ATOM 1619 C C . PRO A 1 216 ? -8.025 -2.564 -5.826 1.00 63.28 216 PRO A C 1
ATOM 1621 O O . PRO A 1 216 ? -8.095 -1.575 -5.100 1.00 63.28 216 PRO A O 1
ATOM 1624 N N . ALA A 1 217 ? -6.936 -2.839 -6.552 1.00 62.38 217 ALA A N 1
ATOM 1625 C CA . ALA A 1 217 ? -5.714 -2.027 -6.507 1.00 62.38 217 ALA A CA 1
ATOM 1626 C C . ALA A 1 217 ? -5.941 -0.576 -6.977 1.00 62.38 217 ALA A C 1
ATOM 1628 O O . ALA A 1 217 ? -5.351 0.361 -6.439 1.00 62.38 217 ALA A O 1
ATOM 1629 N N . GLN A 1 218 ? -6.824 -0.390 -7.961 1.00 61.16 218 GLN A N 1
ATOM 1630 C CA . GLN A 1 218 ? -7.272 0.906 -8.456 1.00 61.16 218 GLN A CA 1
ATOM 1631 C C . GLN A 1 218 ? -8.668 0.746 -9.072 1.00 61.16 218 GLN A C 1
ATOM 1633 O O . GLN A 1 218 ? -8.913 -0.196 -9.823 1.00 61.16 218 GLN A O 1
ATOM 1638 N N . ILE A 1 219 ? -9.593 1.659 -8.762 1.00 58.56 219 ILE A N 1
ATOM 1639 C CA . ILE A 1 219 ? -10.873 1.767 -9.475 1.00 58.56 219 ILE A CA 1
ATOM 1640 C C . ILE A 1 219 ? -10.773 2.990 -10.379 1.00 58.56 219 ILE A C 1
ATOM 1642 O O . ILE A 1 219 ? -10.944 4.118 -9.916 1.00 58.56 219 ILE A O 1
ATOM 1646 N N . GLU A 1 220 ? -10.483 2.773 -11.659 1.00 57.91 220 GLU A N 1
ATOM 1647 C CA . GLU A 1 220 ? -10.624 3.820 -12.671 1.00 57.91 220 GLU A CA 1
ATOM 1648 C C . GLU A 1 220 ? -12.121 4.075 -12.881 1.00 57.91 220 GLU A C 1
ATOM 1650 O O . GLU A 1 220 ? -12.877 3.182 -13.270 1.00 57.91 220 GLU A O 1
ATOM 1655 N N . ARG A 1 221 ? -12.570 5.286 -12.538 1.00 51.50 221 ARG A N 1
ATOM 1656 C CA . ARG A 1 221 ? -13.934 5.748 -12.806 1.00 51.50 221 ARG A CA 1
ATOM 1657 C C . ARG A 1 221 ? -13.882 6.727 -13.984 1.00 51.50 221 AR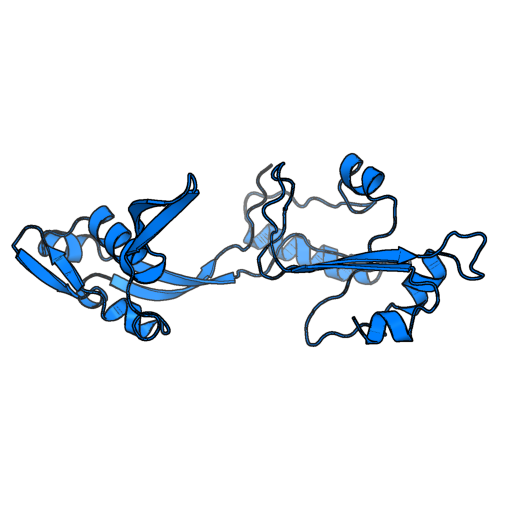G A C 1
ATOM 1659 O O . ARG A 1 221 ? -12.963 7.546 -13.993 1.00 51.50 221 ARG A O 1
ATOM 1666 N N . PRO A 1 222 ? -14.806 6.619 -14.956 1.00 39.12 222 PRO A N 1
ATOM 1667 C CA . PRO A 1 222 ? -14.909 7.576 -16.053 1.00 39.12 222 PRO A CA 1
ATOM 1668 C C . PRO A 1 222 ? -15.326 8.968 -15.566 1.00 39.12 222 PRO A C 1
ATOM 1670 O O . PRO A 1 222 ? -15.944 9.060 -14.477 1.00 39.12 222 PRO A O 1
#